Protein 3N2T (pdb70)

Secondary structure (DSSP, 8-state):
-TTSEEPPTT-SSPEESEEEE-TTSS-SSS-STTHHHHHHHHHHHHHTT--EEE--TTGGGGHHHHHHHHHHHHS----EEEEEE-EEEESSSTTT-EEEE---HHHHHHHHHHHHHHHT-SSEEEEEESS--TTS-HHHHHHHHHHHHHTTSEEEEEEES--HHHHHHHHHHS---EEE-B-BTTB-GGGGTHHHHHHHHTPEEEEB-TTGGGGGGT---TT----TTSGGGG-GGGSTTHHHHHHHHHHHHHHHHHHTT--HHHHHHHHHHTTTTEEEEEE-SSGGGGTTHHHHSS----HHHHHHHHHHHHHHSPPPPPSS---

CATH classification: 3.20.20.100

Structure (mmCIF, N/CA/C/O backbone):
data_3N2T
#
_entry.id   3N2T
#
_cell.length_a   41.250
_cell.length_b   62.390
_cell.length_c   59.820
_cell.angle_alpha   90.00
_cell.angle_beta   90.47
_cell.angle_gamma   90.00
#
_symmetry.space_group_name_H-M   'P 1 21 1'
#
loop_
_entity.id
_entity.type
_entity.pdbx_description
1 polymer 'Putative oxidoreductase'
2 water water
#
loop_
_atom_site.group_PDB
_atom_site.id
_atom_site.type_symbol
_atom_site.label_atom_id
_atom_site.label_alt_id
_atom_site.label_comp_id
_atom_site.label_asym_id
_atom_site.label_entity_id
_atom_site.label_seq_id
_atom_site.pdbx_PDB_ins_code
_atom_site.Cartn_x
_atom_site.Cartn_y
_atom_site.Cartn_z
_atom_site.occupancy
_atom_site.B_iso_or_equiv
_atom_site.auth_seq_id
_atom_site.auth_comp_id
_atom_site.auth_asym_id
_atom_site.auth_atom_id
_atom_site.pdbx_PDB_model_num
ATOM 1 N N . MET A 1 17 ? -12.585 4.402 18.436 1.00 73.07 1 MET A N 1
ATOM 2 C CA . MET A 1 17 ? -12.208 3.174 17.746 1.00 76.98 1 MET A CA 1
ATOM 3 C C . MET A 1 17 ? -10.722 3.164 17.376 1.00 84.43 1 MET A C 1
ATOM 4 O O . MET A 1 17 ? -10.058 2.129 17.471 1.00 83.95 1 MET A O 1
ATOM 9 N N . ALA A 1 18 ? -10.208 4.320 16.956 1.00 87.49 2 ALA A N 1
ATOM 10 C CA . ALA A 1 18 ? -8.820 4.444 16.508 1.00 70.54 2 ALA A CA 1
ATOM 11 C C . ALA A 1 18 ? -7.857 4.660 17.671 1.00 59.41 2 ALA A C 1
ATOM 12 O O . ALA A 1 18 ? -7.305 5.747 17.844 1.00 60.04 2 ALA A O 1
ATOM 14 N N . SER A 1 19 ? -7.661 3.614 18.465 1.00 60.46 3 SER A N 1
ATOM 15 C CA . SER A 1 19 ? -6.745 3.658 19.598 1.00 52.28 3 SER A CA 1
ATOM 16 C C . SER A 1 19 ? -5.757 2.499 19.464 1.00 47.10 3 SER A C 1
ATOM 17 O O . SER A 1 19 ? -4.744 2.418 20.173 1.00 37.35 3 SER A O 1
ATOM 20 N N . ASP A 1 20 ? -6.07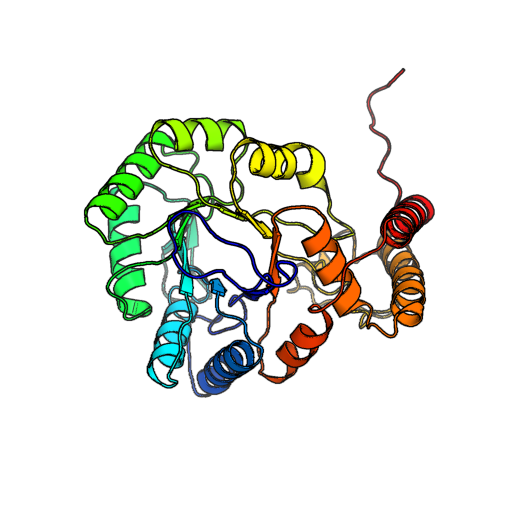4 1.595 18.544 1.00 37.73 4 ASP A N 1
ATOM 21 C CA . ASP A 1 20 ? -5.256 0.420 18.308 1.00 31.30 4 ASP A CA 1
ATOM 22 C C . ASP A 1 20 ? -4.589 0.486 16.934 1.00 24.46 4 ASP A C 1
ATOM 23 O O . ASP A 1 20 ? -3.731 -0.337 16.625 1.00 20.82 4 ASP A O 1
ATOM 28 N N . THR A 1 21 ? -4.995 1.456 16.117 1.00 22.62 5 THR A N 1
ATOM 29 C CA . THR A 1 21 ? -4.424 1.643 14.787 1.00 20.82 5 THR A CA 1
ATOM 30 C C . THR A 1 21 ? -4.100 3.106 14.508 1.00 25.65 5 THR A C 1
ATOM 31 O O . THR A 1 21 ? -4.582 4.010 15.194 1.00 26.61 5 THR A O 1
ATOM 35 N N . ILE A 1 22 ? -3.276 3.330 13.492 1.00 19.99 6 ILE A N 1
ATOM 36 C CA . ILE A 1 22 ? -2.890 4.670 13.100 1.00 19.16 6 ILE A CA 1
ATOM 37 C C . ILE A 1 22 ? -2.491 4.602 11.638 1.00 20.04 6 ILE A C 1
ATOM 38 O O . ILE A 1 22 ? -1.951 3.595 11.187 1.00 20.93 6 ILE A O 1
ATOM 43 N N . ARG A 1 23 ? -2.765 5.660 10.890 1.00 23.09 7 ARG A N 1
ATOM 44 C CA . ARG A 1 23 ? -2.369 5.699 9.484 1.00 21.13 7 ARG A CA 1
ATOM 45 C C . ARG A 1 23 ? -0.967 6.274 9.295 1.00 20.13 7 ARG A C 1
ATOM 46 O O . ARG A 1 23 ? -0.579 7.236 9.959 1.00 19.54 7 ARG A O 1
ATOM 54 N N . ILE A 1 24 ? -0.210 5.660 8.394 1.00 19.45 8 ILE A N 1
ATOM 55 C CA . ILE A 1 24 ? 1.090 6.179 7.983 1.00 22.42 8 ILE A CA 1
ATOM 56 C C . ILE A 1 24 ? 0.909 6.816 6.607 1.00 20.38 8 ILE A C 1
ATOM 57 O O . ILE A 1 24 ? 0.482 6.152 5.657 1.00 18.36 8 ILE A O 1
ATOM 62 N N . PRO A 1 25 ? 1.195 8.122 6.500 1.00 21.48 9 PRO A N 1
ATOM 63 C CA . PRO A 1 25 ? 1.047 8.775 5.198 1.00 22.86 9 PRO A CA 1
ATOM 64 C C . PRO A 1 25 ? 1.715 7.961 4.095 1.00 22.57 9 PRO A C 1
ATOM 65 O O . PRO A 1 25 ? 2.888 7.603 4.232 1.00 25.08 9 PRO A O 1
ATOM 69 N N . GLY A 1 26 ? 0.979 7.666 3.028 1.00 22.41 10 GLY A N 1
ATOM 70 C CA . GLY A 1 26 ? 1.555 7.007 1.866 1.00 23.19 10 GLY A CA 1
ATOM 71 C C . GLY A 1 26 ? 1.269 5.520 1.818 1.00 28.22 10 GLY A C 1
ATOM 72 O O . GLY A 1 26 ? 1.588 4.848 0.834 1.00 29.12 10 GLY A O 1
ATOM 73 N N . ILE A 1 27 ? 0.686 5.012 2.903 1.00 26.17 11 ILE A N 1
ATOM 74 C CA . ILE A 1 27 ? 0.243 3.623 3.006 1.00 19.65 11 ILE A CA 1
ATOM 75 C C . ILE A 1 27 ? -1.265 3.609 3.263 1.00 23.10 11 ILE A C 1
ATOM 76 O O . ILE A 1 27 ? -1.753 4.271 4.179 1.00 23.63 11 ILE A O 1
ATOM 81 N N . ASP A 1 28 ? -2.001 2.868 2.441 1.00 25.88 12 ASP A N 1
ATOM 82 C CA . ASP A 1 28 ? -3.463 2.886 2.471 1.00 25.69 12 ASP A CA 1
ATOM 83 C C . ASP A 1 28 ? -4.092 2.375 3.775 1.00 30.66 12 ASP A C 1
ATOM 84 O O . ASP A 1 28 ? -4.893 3.072 4.402 1.00 30.97 12 ASP A O 1
ATOM 89 N N . THR A 1 29 ? -3.736 1.161 4.177 1.00 17.41 13 THR A N 1
ATOM 90 C CA . THR A 1 29 ? -4.359 0.535 5.332 1.00 17.34 13 THR A CA 1
ATOM 91 C C . THR A 1 29 ? -3.763 1.046 6.625 1.00 21.05 13 THR A C 1
ATOM 92 O O . THR A 1 29 ? -2.557 1.264 6.705 1.00 23.07 13 THR A O 1
ATOM 96 N N . PRO A 1 30 ? -4.605 1.237 7.650 1.00 21.37 14 PRO A N 1
ATOM 97 C CA . PRO A 1 30 ? -4.090 1.603 8.972 1.00 20.73 14 PRO A CA 1
ATOM 98 C C . PRO A 1 30 ? -3.181 0.506 9.519 1.00 19.21 14 PRO A C 1
ATOM 99 O O . PRO A 1 30 ? -3.411 -0.672 9.261 1.00 18.03 14 PRO A O 1
ATOM 103 N N . LEU A 1 31 ? -2.160 0.903 10.268 1.00 18.13 15 LEU A N 1
ATOM 104 C CA . LEU A 1 31 ? -1.232 -0.034 10.883 1.00 18.05 15 LEU A CA 1
ATOM 105 C C . LEU A 1 31 ? -1.568 -0.228 12.358 1.00 16.53 15 LEU A C 1
ATOM 106 O O . LEU A 1 31 ? -1.983 0.708 13.022 1.00 17.10 15 LEU A O 1
ATOM 111 N N . SER A 1 32 ? -1.382 -1.442 12.867 1.00 17.17 16 SER A N 1
ATOM 112 C CA . SER A 1 32 ? -1.501 -1.704 14.302 1.00 18.21 16 SER A CA 1
ATOM 113 C C . SER A 1 32 ? -0.491 -0.843 15.039 1.00 19.90 16 SER A C 1
ATOM 114 O O . SER A 1 32 ? 0.604 -0.608 14.529 1.00 15.30 16 SER A O 1
ATOM 117 N N . ARG A 1 33 ? -0.852 -0.369 16.230 1.00 18.91 17 ARG A N 1
ATOM 118 C CA . ARG A 1 33 ? 0.042 0.510 16.984 1.00 22.30 17 ARG A CA 1
ATOM 119 C C . ARG A 1 33 ? 1.093 -0.250 17.797 1.00 15.76 17 ARG A C 1
ATOM 120 O O . ARG A 1 33 ? 1.868 0.343 18.550 1.00 16.32 17 ARG A O 1
ATOM 128 N N . VAL A 1 34 ? 1.120 -1.566 17.634 1.00 15.21 18 VAL A N 1
ATOM 129 C CA . VAL A 1 34 ? 2.295 -2.342 18.005 1.00 13.96 18 VAL A CA 1
ATOM 130 C C . VAL A 1 34 ? 2.827 -2.928 16.701 1.00 17.88 18 VAL A C 1
ATOM 131 O O . VAL A 1 34 ? 2.056 -3.426 15.870 1.00 16.37 18 VAL A O 1
ATOM 135 N N . ALA A 1 35 ? 4.136 -2.823 16.497 1.00 13.75 19 ALA A N 1
ATOM 136 C CA . ALA A 1 35 ? 4.779 -3.420 15.332 1.00 14.43 19 ALA A CA 1
ATOM 137 C C . ALA A 1 35 ? 5.791 -4.476 15.780 1.00 12.44 19 ALA A C 1
ATOM 138 O O . ALA A 1 35 ? 6.382 -4.353 16.851 1.00 13.44 19 ALA A O 1
ATOM 140 N N . LEU A 1 36 ? 5.997 -5.513 14.973 1.00 11.89 20 LEU A N 1
ATOM 141 C CA . LEU A 1 36 ? 6.982 -6.520 15.335 1.00 11.58 20 LEU A CA 1
ATOM 142 C C . LEU A 1 36 ? 8.370 -5.999 15.009 1.00 11.83 20 LEU A C 1
ATOM 143 O O . LEU A 1 36 ? 8.645 -5.621 13.875 1.00 11.87 20 LEU A O 1
ATOM 148 N N . GLY A 1 37 ? 9.245 -5.964 16.006 1.00 14.08 21 GLY A N 1
ATOM 149 C CA . GLY A 1 37 ? 10.644 -5.648 15.758 1.00 13.63 21 GLY A CA 1
ATOM 150 C C . GLY A 1 37 ? 11.349 -6.964 15.490 1.00 14.26 21 GLY A C 1
ATOM 151 O O . GLY A 1 37 ? 10.987 -7.963 16.093 1.00 13.99 21 GLY A O 1
ATOM 152 N N . THR A 1 38 ? 12.346 -6.980 14.602 1.00 13.41 22 THR A N 1
ATOM 153 C CA . THR A 1 38 ? 12.954 -8.241 14.183 1.00 14.34 22 THR A CA 1
ATOM 154 C C . THR A 1 38 ? 14.455 -8.388 14.451 1.00 14.79 22 THR A C 1
ATOM 155 O O . THR A 1 38 ? 15.110 -9.214 13.823 1.00 15.50 22 THR A O 1
ATOM 159 N N . TRP A 1 39 ? 14.995 -7.612 15.385 1.00 17.58 23 TRP A N 1
ATOM 160 C CA . TRP A 1 39 ? 16.416 -7.729 15.736 1.00 17.93 23 TRP A CA 1
ATOM 161 C C . TRP A 1 39 ? 16.792 -9.079 16.353 1.00 18.27 23 TRP A C 1
ATOM 162 O O . TRP A 1 39 ? 17.958 -9.449 16.361 1.00 21.21 23 TRP A O 1
ATOM 173 N N . ALA A 1 40 ? 15.812 -9.808 16.877 1.00 18.81 24 ALA A N 1
ATOM 174 C CA . ALA A 1 40 ? 16.074 -11.140 17.427 1.00 22.21 24 ALA A CA 1
ATOM 175 C C . ALA A 1 40 ? 15.582 -12.217 16.469 1.00 23.62 24 ALA A C 1
ATOM 176 O O . ALA A 1 40 ? 15.513 -13.392 16.819 1.00 20.32 24 ALA A O 1
ATOM 178 N N . ILE A 1 41 ? 15.229 -11.811 15.255 1.00 19.20 25 ILE A N 1
ATOM 179 C CA . ILE A 1 41 ? 14.799 -12.765 14.243 1.00 18.43 25 ILE A CA 1
ATOM 180 C C . ILE A 1 41 ? 15.812 -12.779 13.102 1.00 20.29 25 ILE A C 1
ATOM 181 O O . ILE A 1 41 ? 15.933 -11.806 12.352 1.00 20.89 25 ILE A O 1
ATOM 186 N N . GLY A 1 42 ? 16.551 -13.877 12.978 1.00 18.47 26 GLY A N 1
ATOM 187 C CA . GLY A 1 42 ? 17.666 -13.907 12.050 1.00 20.80 26 GLY A CA 1
ATOM 188 C C . GLY A 1 42 ? 18.690 -12.840 12.390 1.00 24.80 26 GLY A C 1
ATOM 189 O O . GLY A 1 42 ? 19.346 -12.283 11.503 1.00 23.98 26 GLY A O 1
ATOM 190 N N . GLY A 1 43 ? 18.822 -12.545 13.680 1.00 29.59 27 GLY A N 1
ATOM 191 C CA . GLY A 1 43 ? 19.767 -11.547 14.147 1.00 23.87 27 GLY A CA 1
ATOM 192 C C . GLY A 1 43 ? 21.206 -12.025 14.046 1.00 30.56 27 GLY A C 1
ATOM 193 O O . GLY A 1 43 ? 22.144 -11.221 14.094 1.00 25.57 27 GLY A O 1
ATOM 194 N N . TRP A 1 44 ? 21.382 -13.338 13.935 1.00 27.76 28 TRP A N 1
ATOM 195 C CA . TRP A 1 44 ? 22.696 -13.914 13.645 1.00 34.72 28 TRP A CA 1
ATOM 196 C C . TRP A 1 44 ? 22.797 -14.101 12.142 1.00 30.06 28 TRP A C 1
ATOM 197 O O . TRP A 1 44 ? 21.800 -14.413 11.486 1.00 34.43 28 TRP A O 1
ATOM 208 N N . MET A 1 45 ? 23.988 -13.928 11.589 1.00 23.52 29 MET A N 1
ATOM 209 C CA . MET A 1 45 ? 24.113 -13.903 10.139 1.00 27.99 29 MET A CA 1
ATOM 210 C C . MET A 1 45 ? 24.104 -15.292 9.509 1.00 26.01 29 MET A C 1
ATOM 211 O O . MET A 1 45 ? 23.879 -15.432 8.307 1.00 25.80 29 MET A O 1
ATOM 216 N N . TRP A 1 46 ? 24.364 -16.311 10.318 1.00 23.37 30 TRP A N 1
ATOM 217 C CA . TRP A 1 46 ? 24.292 -17.682 9.837 1.00 32.81 30 TRP A CA 1
ATOM 218 C C . TRP A 1 46 ? 22.989 -18.289 10.318 1.00 29.92 30 TRP A C 1
ATOM 219 O O . TRP A 1 46 ? 22.604 -18.133 11.484 1.00 28.23 30 TRP A O 1
ATOM 230 N N . GLY A 1 47 ? 22.302 -18.964 9.408 1.00 27.16 31 GLY A N 1
ATOM 231 C CA . GLY A 1 47 ? 20.987 -19.500 9.701 1.00 28.07 31 GLY A CA 1
ATOM 232 C C . GLY A 1 47 ? 21.073 -20.924 10.195 1.00 33.75 31 GLY A C 1
ATOM 233 O O . GLY A 1 47 ? 22.059 -21.324 10.818 1.00 36.75 31 GLY A O 1
ATOM 234 N N . GLY A 1 48 ? 20.038 -21.698 9.898 1.00 34.28 32 GLY A N 1
ATOM 235 C CA . GLY A 1 48 ? 19.932 -23.050 10.402 1.00 31.12 32 GLY A CA 1
ATOM 236 C C . GLY A 1 48 ? 18.505 -23.331 10.826 1.00 32.15 32 GLY A C 1
ATOM 237 O O . GLY A 1 48 ? 17.600 -22.522 10.567 1.00 30.09 32 GLY A O 1
ATOM 238 N N . PRO A 1 49 ? 18.290 -24.483 11.475 1.00 33.50 33 PRO A N 1
ATOM 239 C CA . PRO A 1 49 ? 16.957 -24.881 11.940 1.00 32.57 33 PRO A CA 1
ATOM 240 C C . PRO A 1 49 ? 16.317 -23.805 12.822 1.00 28.90 33 PRO A C 1
ATOM 241 O O . PRO A 1 49 ? 15.096 -23.660 12.813 1.00 31.51 33 PRO A O 1
ATOM 245 N N . ASP A 1 50 ? 17.138 -23.054 13.555 1.00 30.93 34 ASP A N 1
ATOM 246 C CA . ASP A 1 50 ? 16.645 -22.004 14.447 1.00 32.24 34 ASP A CA 1
ATOM 247 C C . ASP A 1 50 ? 15.863 -20.918 13.705 1.00 31.37 34 ASP A C 1
ATOM 248 O O . ASP A 1 50 ? 15.141 -20.131 14.324 1.00 30.82 34 ASP A O 1
ATOM 253 N N . ASP A 1 51 ? 16.018 -20.863 12.385 1.00 27.25 35 ASP A N 1
ATOM 254 C CA . ASP A 1 51 ? 15.247 -19.924 11.574 1.00 26.99 35 ASP A CA 1
ATOM 255 C C . ASP A 1 51 ? 13.753 -20.219 11.658 1.00 26.57 35 ASP A C 1
ATOM 256 O O . ASP A 1 51 ? 12.922 -19.319 11.518 1.00 18.84 35 ASP A O 1
ATOM 261 N N . ASP A 1 52 ? 13.421 -21.484 11.903 1.00 27.57 36 ASP A N 1
ATOM 262 C CA . ASP A 1 52 ? 12.033 -21.911 12.004 1.00 23.96 36 ASP A CA 1
ATOM 263 C C . ASP A 1 52 ? 11.282 -21.175 13.113 1.00 20.00 36 ASP A C 1
ATOM 264 O O . ASP A 1 52 ? 10.117 -20.832 12.939 1.00 21.50 36 ASP A O 1
ATOM 269 N N . ASN A 1 53 ? 11.935 -20.957 14.252 1.00 21.60 37 ASN A N 1
ATOM 270 C CA . ASN A 1 53 ? 11.325 -20.204 15.353 1.00 28.09 37 ASN A CA 1
ATOM 271 C C . ASN A 1 53 ? 11.034 -18.762 14.945 1.00 23.42 37 ASN A C 1
ATOM 272 O O . ASN A 1 53 ? 10.026 -18.183 15.346 1.00 19.33 37 ASN A O 1
ATOM 277 N N . GLY A 1 54 ? 11.945 -18.173 14.177 1.00 22.21 38 GLY A N 1
ATOM 278 C CA . GLY A 1 54 ? 11.761 -16.807 13.722 1.00 19.52 38 GLY A CA 1
ATOM 279 C C . GLY A 1 54 ? 10.523 -16.702 12.850 1.00 16.90 38 GLY A C 1
ATOM 280 O O . GLY A 1 54 ? 9.682 -15.832 13.045 1.00 15.98 38 GLY A O 1
ATOM 281 N N . VAL A 1 55 ? 10.416 -17.599 11.877 1.00 12.38 39 VAL A N 1
ATOM 282 C CA . VAL A 1 55 ? 9.223 -17.685 11.050 1.00 14.74 39 VAL A CA 1
ATOM 283 C C . VAL A 1 55 ? 7.963 -17.844 11.896 1.00 16.12 39 VAL A C 1
ATOM 284 O O . VAL A 1 55 ? 6.988 -17.122 11.694 1.00 14.76 39 VAL A O 1
ATOM 288 N N . ARG A 1 56 ? 7.979 -18.793 12.837 1.00 17.57 40 ARG A N 1
ATOM 289 C CA . ARG A 1 56 ? 6.817 -19.027 13.688 1.00 19.68 40 ARG A CA 1
ATOM 290 C C . ARG A 1 56 ? 6.495 -17.810 14.548 1.00 16.86 40 ARG A C 1
ATOM 291 O O . ARG A 1 56 ? 5.338 -17.555 14.871 1.00 17.30 40 ARG A O 1
ATOM 299 N N . THR A 1 57 ? 7.520 -17.049 14.902 1.00 14.25 41 THR A N 1
ATOM 300 C CA . THR A 1 57 ? 7.308 -15.817 15.653 1.00 15.85 41 THR A CA 1
ATOM 301 C C . THR A 1 57 ? 6.598 -14.745 14.831 1.00 15.32 41 THR A C 1
ATOM 302 O O . THR A 1 57 ? 5.684 -14.090 15.322 1.00 14.12 41 THR A O 1
ATOM 306 N N . ILE A 1 58 ? 7.023 -14.564 13.582 1.00 13.50 42 ILE A N 1
ATOM 307 C CA . ILE A 1 58 ? 6.353 -13.624 12.692 1.00 11.02 42 ILE A CA 1
ATOM 308 C C . ILE A 1 58 ? 4.890 -14.044 12.502 1.00 10.57 42 ILE A C 1
ATOM 309 O O . ILE A 1 58 ? 3.985 -13.209 12.538 1.00 14.02 42 ILE A O 1
ATOM 314 N N . HIS A 1 59 ? 4.663 -15.341 12.322 1.00 13.95 43 HIS A N 1
ATOM 315 C CA . HIS A 1 59 ? 3.318 -15.854 12.093 1.00 16.06 43 HIS A CA 1
ATOM 316 C C . HIS A 1 59 ? 2.424 -15.582 13.300 1.00 16.41 43 HIS A C 1
ATOM 317 O O . HIS A 1 59 ? 1.275 -15.177 13.144 1.00 18.99 43 HIS A O 1
ATOM 324 N N . ALA A 1 60 ? 2.972 -15.782 14.496 1.00 12.50 44 ALA A N 1
ATOM 325 C CA . ALA A 1 60 ? 2.263 -15.488 15.738 1.00 17.33 44 ALA A CA 1
ATOM 326 C C . ALA A 1 60 ? 1.945 -13.996 15.840 1.00 19.76 44 ALA A C 1
ATOM 327 O O . ALA A 1 60 ? 0.832 -13.618 16.194 1.00 18.12 44 ALA A O 1
ATOM 329 N N . ALA A 1 61 ? 2.921 -13.147 15.528 1.00 14.02 45 ALA A N 1
ATOM 330 C CA . ALA A 1 61 ? 2.657 -11.706 15.483 1.00 15.92 45 ALA A CA 1
ATOM 331 C C . ALA A 1 61 ? 1.461 -11.404 14.579 1.00 16.31 45 ALA A C 1
ATOM 332 O O . ALA A 1 61 ? 0.529 -10.730 14.991 1.00 17.49 45 ALA A O 1
ATOM 334 N N . LEU A 1 62 ? 1.493 -11.904 13.348 1.00 10.77 46 LEU A N 1
ATOM 335 C CA . LEU A 1 62 ? 0.420 -11.647 12.393 1.00 13.11 46 LEU A CA 1
ATOM 336 C C . LEU A 1 62 ? -0.952 -12.037 12.966 1.00 19.47 46 LEU A C 1
ATOM 337 O O . LEU A 1 62 ? -1.948 -11.367 12.705 1.00 18.41 46 LEU A O 1
ATOM 342 N N . ASP A 1 63 ? -0.998 -13.113 13.750 1.00 23.82 47 ASP A N 1
ATOM 343 C CA . ASP A 1 63 ? -2.265 -13.600 14.291 1.00 20.17 47 ASP A CA 1
ATOM 344 C C . ASP A 1 63 ? -2.755 -12.729 15.459 1.00 24.91 47 ASP A C 1
ATOM 345 O O . ASP A 1 63 ? -3.924 -12.806 15.839 1.00 25.37 47 ASP A O 1
ATOM 350 N N . GLU A 1 64 ? -1.863 -11.918 16.033 1.00 19.45 48 GLU A N 1
ATOM 351 C CA . GLU A 1 64 ? -2.249 -10.969 17.078 1.00 19.86 48 GLU A CA 1
ATOM 352 C C . GLU A 1 64 ? -2.728 -9.655 16.469 1.00 20.47 48 GLU A C 1
ATOM 353 O O . GLU A 1 64 ? -2.958 -8.680 17.181 1.00 22.22 48 GLU A O 1
ATOM 359 N N . GLY A 1 65 ? -2.860 -9.617 15.148 1.00 20.38 49 GLY A N 1
ATOM 360 C CA . GLY A 1 65 ? -3.291 -8.398 14.488 1.00 16.94 49 GLY A CA 1
ATOM 361 C C . GLY A 1 65 ? -2.202 -7.364 14.257 1.00 18.90 49 GLY A C 1
ATOM 362 O O . GLY A 1 65 ? -2.505 -6.207 13.969 1.00 20.11 49 GLY A O 1
ATOM 363 N N . ILE A 1 66 ? -0.936 -7.753 14.394 1.00 15.46 50 ILE A N 1
ATOM 364 C CA . ILE A 1 66 ? 0.152 -6.868 13.981 1.00 12.41 50 ILE A CA 1
ATOM 365 C C . ILE A 1 66 ? 0.292 -6.937 12.460 1.00 11.85 50 ILE A C 1
ATOM 366 O O . ILE A 1 66 ? 0.407 -8.027 11.895 1.00 14.11 50 ILE A O 1
ATOM 371 N N . ASN A 1 67 ? 0.251 -5.789 11.790 1.00 15.48 51 ASN A N 1
ATOM 372 C CA . ASN A 1 67 ? 0.431 -5.759 10.332 1.00 15.82 51 ASN A CA 1
ATOM 373 C C . ASN A 1 67 ? 1.588 -4.858 9.920 1.00 13.03 51 ASN A C 1
ATOM 374 O O . ASN A 1 67 ? 1.703 -4.474 8.764 1.00 15.22 51 ASN A O 1
ATOM 379 N N . LEU A 1 68 ? 2.441 -4.511 10.870 1.00 11.64 52 LEU A N 1
ATOM 380 C CA . LEU A 1 68 ? 3.668 -3.798 10.531 1.00 13.86 52 LEU A CA 1
ATOM 381 C C . LEU A 1 68 ? 4.828 -4.574 11.105 1.00 15.27 52 LEU A C 1
ATOM 382 O O . LEU A 1 68 ? 4.867 -4.861 12.297 1.00 11.48 52 LEU A O 1
ATOM 387 N N . ILE A 1 69 ? 5.758 -4.940 10.235 1.00 12.21 53 ILE A N 1
ATOM 388 C CA . ILE A 1 69 ? 6.965 -5.610 10.656 1.00 11.56 53 ILE A CA 1
ATOM 389 C C . ILE A 1 69 ? 8.130 -4.666 10.384 1.00 14.62 53 ILE A C 1
ATOM 390 O O . ILE A 1 69 ? 8.298 -4.188 9.266 1.00 16.11 53 ILE A O 1
ATOM 395 N N . ASP A 1 70 ? 8.907 -4.359 11.414 1.00 11.48 54 ASP A N 1
ATOM 396 C CA . ASP A 1 70 ? 10.064 -3.490 11.229 1.00 13.13 54 ASP A CA 1
ATOM 397 C C . ASP A 1 70 ? 11.315 -4.354 11.199 1.00 10.01 54 ASP A C 1
ATOM 398 O O . ASP A 1 70 ? 11.503 -5.193 12.065 1.00 16.28 54 ASP A O 1
ATOM 403 N N . THR A 1 71 ? 12.152 -4.176 10.186 1.00 15.86 55 THR A N 1
ATOM 404 C CA . THR A 1 71 ? 13.375 -4.967 10.071 1.00 11.39 55 THR A CA 1
ATOM 405 C C . THR A 1 71 ? 14.507 -4.074 9.556 1.00 14.04 55 THR A C 1
ATOM 406 O O . THR A 1 71 ? 14.337 -2.855 9.439 1.00 12.12 55 THR A O 1
ATOM 410 N N . ALA A 1 72 ? 15.654 -4.672 9.254 1.00 11.13 56 ALA A N 1
ATOM 411 C CA . ALA A 1 72 ? 16.807 -3.916 8.747 1.00 12.49 56 ALA A CA 1
ATOM 412 C C . ALA A 1 72 ? 17.847 -4.838 8.111 1.00 11.99 56 ALA A C 1
ATOM 413 O O . ALA A 1 72 ? 18.103 -5.938 8.614 1.00 10.99 56 ALA A O 1
ATOM 415 N N . PRO A 1 73 ? 18.445 -4.397 6.998 1.00 9.19 57 PRO A N 1
ATOM 416 C CA . PRO A 1 73 ? 19.557 -5.131 6.389 1.00 11.06 57 PRO A CA 1
ATOM 417 C C . PRO A 1 73 ? 20.625 -5.487 7.413 1.00 13.68 57 PRO A C 1
ATOM 418 O O . PRO A 1 73 ? 21.138 -6.611 7.405 1.00 15.80 57 PRO A O 1
ATOM 422 N N . VAL A 1 74 ? 20.947 -4.570 8.312 1.00 11.40 58 VAL A N 1
ATOM 423 C CA . VAL A 1 74 ? 22.047 -4.857 9.231 1.00 14.26 58 VAL A CA 1
ATOM 424 C C . VAL A 1 74 ? 21.785 -6.031 10.180 1.00 15.45 58 VAL A C 1
ATOM 425 O O . VAL A 1 74 ? 22.733 -6.660 10.629 1.00 14.59 58 VAL A O 1
ATOM 429 N N . TYR A 1 75 ? 20.521 -6.334 10.483 1.00 12.16 59 TYR A N 1
ATOM 430 C CA . TYR A 1 75 ? 20.213 -7.476 11.354 1.00 12.71 59 TYR A CA 1
ATOM 431 C C . TYR A 1 75 ? 20.614 -8.794 10.697 1.00 13.97 59 TYR A C 1
ATOM 432 O O . TYR A 1 75 ? 19.948 -9.250 9.774 1.00 14.06 59 TYR A O 1
ATOM 441 N N . GLY A 1 76 ? 21.692 -9.406 11.172 1.00 13.86 60 GLY A N 1
ATOM 442 C CA . GLY A 1 76 ? 22.186 -10.633 10.569 1.00 16.53 60 GLY A CA 1
ATOM 443 C C . GLY A 1 76 ? 22.679 -10.384 9.157 1.00 17.34 60 GLY A C 1
ATOM 444 O O . GLY A 1 76 ? 22.842 -11.308 8.366 1.00 17.96 60 GLY A O 1
ATOM 445 N N . PHE A 1 77 ? 22.913 -9.119 8.838 1.00 12.95 61 PHE A N 1
ATOM 446 C CA . PHE A 1 77 ? 23.515 -8.748 7.564 1.00 16.89 61 PHE A CA 1
ATOM 447 C C . PHE A 1 77 ? 22.743 -9.354 6.397 1.00 16.65 61 PHE A C 1
ATOM 448 O O . PHE A 1 77 ? 23.301 -10.052 5.548 1.00 13.82 61 PHE A O 1
ATOM 456 N N . GLY A 1 78 ? 21.439 -9.076 6.384 1.00 14.21 62 GLY A N 1
ATOM 457 C CA . GLY A 1 78 ? 20.537 -9.586 5.370 1.00 15.93 62 GLY A CA 1
ATOM 458 C C . GLY A 1 78 ? 19.639 -10.696 5.890 1.00 13.10 62 GLY A C 1
ATOM 459 O O . GLY A 1 78 ? 18.566 -10.965 5.341 1.00 11.61 62 GLY A O 1
ATOM 460 N N . HIS A 1 79 ? 20.068 -11.342 6.964 1.00 11.68 63 HIS A N 1
ATOM 461 C CA . HIS A 1 79 ? 19.416 -12.571 7.378 1.00 14.57 63 HIS A CA 1
ATOM 462 C C . HIS A 1 79 ? 18.006 -12.321 7.900 1.00 12.30 63 HIS A C 1
ATOM 463 O O . HIS A 1 79 ? 17.081 -13.017 7.511 1.00 12.57 63 HIS A O 1
ATOM 470 N N . SER A 1 80 ? 17.847 -11.328 8.771 1.00 11.84 64 SER A N 1
ATOM 471 C CA . SER A 1 80 ? 16.521 -10.966 9.283 1.00 11.83 64 SER A CA 1
ATOM 472 C C . SER A 1 80 ? 15.541 -10.685 8.141 1.00 12.60 64 SER A C 1
ATOM 473 O O . SER A 1 80 ? 14.457 -11.261 8.099 1.00 11.68 64 SER A O 1
ATOM 476 N N . GLU A 1 81 ? 15.927 -9.832 7.191 1.00 10.92 65 GLU A N 1
ATOM 477 C CA . GLU A 1 81 ? 15.069 -9.578 6.030 1.00 11.91 65 GLU A CA 1
ATOM 478 C C . GLU A 1 81 ? 14.695 -10.862 5.281 1.00 14.04 65 GLU A C 1
ATOM 479 O O . GLU A 1 81 ? 13.537 -11.037 4.875 1.00 13.30 65 GLU A O 1
ATOM 485 N N . GLU A 1 82 ? 15.668 -11.755 5.097 1.00 11.77 66 GLU A N 1
ATOM 486 C CA . GLU A 1 82 ? 15.410 -13.042 4.436 1.00 14.74 66 GLU A CA 1
ATOM 487 C C . GLU A 1 82 ? 14.350 -13.861 5.165 1.00 13.63 66 GLU A C 1
ATOM 488 O O . GLU A 1 82 ? 13.462 -14.438 4.535 1.00 13.86 66 GLU A O 1
ATOM 494 N N . ILE A 1 83 ? 14.434 -13.900 6.492 1.00 12.81 67 ILE A N 1
ATOM 495 C CA . ILE A 1 83 ? 13.443 -14.616 7.289 1.00 11.88 67 ILE A CA 1
ATOM 496 C C . ILE A 1 83 ? 12.052 -13.983 7.181 1.00 15.09 67 ILE A C 1
ATOM 497 O O . ILE A 1 83 ? 11.056 -14.694 7.042 1.00 15.77 67 ILE A O 1
ATOM 502 N N . VAL A 1 84 ? 11.980 -12.655 7.253 1.00 12.48 68 VAL A N 1
ATOM 503 C CA . VAL A 1 84 ? 10.710 -11.952 7.046 1.00 14.08 68 VAL A CA 1
ATOM 504 C C . VAL A 1 84 ? 10.128 -12.268 5.663 1.00 14.79 68 VAL A C 1
ATOM 505 O O . VAL A 1 84 ? 8.951 -12.593 5.536 1.00 13.20 68 VAL A O 1
ATOM 509 N N . GLY A 1 85 ? 10.949 -12.145 4.625 1.00 10.48 69 GLY A N 1
ATOM 510 C CA . GLY A 1 85 ? 10.513 -12.506 3.290 1.00 13.83 69 GLY A CA 1
ATOM 511 C C . GLY A 1 85 ? 10.005 -13.939 3.228 1.00 16.57 69 GLY A C 1
ATOM 512 O O . GLY A 1 85 ? 8.983 -14.213 2.595 1.00 17.78 69 GLY A O 1
ATOM 513 N N . ARG A 1 86 ? 10.712 -14.850 3.893 1.00 14.50 70 ARG A N 1
ATOM 514 C CA . ARG A 1 86 ? 10.326 -16.261 3.916 1.00 15.80 70 ARG A CA 1
ATOM 515 C C . ARG A 1 86 ? 8.972 -16.431 4.630 1.00 17.37 70 ARG A C 1
ATOM 516 O O . ARG A 1 86 ? 8.028 -16.998 4.080 1.00 13.07 70 ARG A O 1
ATOM 524 N N . ALA A 1 87 ? 8.880 -15.908 5.848 1.00 15.84 71 ALA A N 1
ATOM 525 C CA . ALA A 1 87 ? 7.677 -16.034 6.652 1.00 14.44 71 ALA A CA 1
ATOM 526 C C . ALA A 1 87 ? 6.436 -15.485 5.936 1.00 17.73 71 ALA A C 1
ATOM 527 O O . ALA A 1 87 ? 5.357 -16.085 5.983 1.00 14.46 71 ALA A O 1
ATOM 529 N N . LEU A 1 88 ? 6.589 -14.338 5.284 1.00 19.40 72 LEU A N 1
ATOM 530 C CA . LEU A 1 88 ? 5.460 -13.693 4.617 1.00 17.92 72 LEU A CA 1
ATOM 531 C C . LEU A 1 88 ? 5.021 -14.435 3.362 1.00 18.36 72 LEU A C 1
ATOM 532 O O . LEU A 1 88 ? 3.888 -14.262 2.902 1.00 21.86 72 LEU A O 1
ATOM 537 N N . ALA A 1 89 ? 5.906 -15.270 2.819 1.00 15.55 73 ALA A N 1
ATOM 538 C CA . ALA A 1 89 ? 5.586 -16.030 1.612 1.00 18.01 73 ALA A CA 1
ATOM 539 C C . ALA A 1 89 ? 4.841 -17.323 1.962 1.00 19.69 73 ALA A C 1
ATOM 540 O O . ALA A 1 89 ? 4.117 -17.878 1.134 1.00 21.36 73 ALA A O 1
ATOM 542 N N . GLU A 1 90 ? 5.023 -17.787 3.198 1.00 16.78 74 GLU A N 1
ATOM 543 C CA . GLU A 1 90 ? 4.444 -19.044 3.666 1.00 23.89 74 GLU A CA 1
ATOM 544 C C . GLU A 1 90 ? 3.023 -18.921 4.216 1.00 29.00 74 GLU A C 1
ATOM 545 O O . GLU A 1 90 ? 2.291 -19.902 4.258 1.00 29.92 74 GLU A O 1
ATOM 551 N N . LYS A 1 91 ? 2.647 -17.729 4.663 1.00 22.35 75 LYS A N 1
ATOM 552 C CA . LYS A 1 91 ? 1.361 -17.528 5.329 1.00 27.16 75 LYS A CA 1
ATOM 553 C C . LYS A 1 91 ? 0.586 -16.388 4.664 1.00 25.98 75 LYS A C 1
ATOM 554 O O . LYS A 1 91 ? 1.094 -15.274 4.550 1.00 22.28 75 LYS A O 1
ATOM 560 N N . PRO A 1 92 ? -0.649 -16.656 4.214 1.00 29.51 76 PRO A N 1
ATOM 561 C CA . PRO A 1 92 ? -1.428 -15.556 3.632 1.00 24.82 76 PRO A CA 1
ATOM 562 C C . PRO A 1 92 ? -1.505 -14.398 4.623 1.00 23.24 76 PRO A C 1
ATOM 563 O O . PRO A 1 92 ? -1.717 -14.628 5.819 1.00 19.64 76 PRO A O 1
ATOM 567 N N . ASN A 1 93 ? -1.319 -13.170 4.144 1.00 25.60 77 ASN A N 1
ATOM 568 C CA . ASN A 1 93 ? -1.228 -12.035 5.054 1.00 22.29 77 ASN A CA 1
ATOM 569 C C . ASN A 1 93 ? -1.472 -10.694 4.373 1.00 21.30 77 ASN A C 1
ATOM 570 O O . ASN A 1 93 ? -1.449 -10.595 3.146 1.00 21.28 77 ASN A O 1
ATOM 575 N N . LYS A 1 94 ? -1.678 -9.659 5.183 1.00 16.65 78 LYS A N 1
ATOM 576 C CA . LYS A 1 94 ? -1.757 -8.289 4.690 1.00 22.80 78 LYS A CA 1
ATOM 577 C C . LYS A 1 94 ? -0.774 -7.419 5.457 1.00 21.80 78 LYS A C 1
ATOM 578 O O . LYS A 1 94 ? -1.070 -6.268 5.797 1.00 17.35 78 LYS A O 1
ATOM 584 N N . ALA A 1 95 ? 0.397 -7.983 5.730 1.00 18.60 79 ALA A N 1
ATOM 585 C CA . ALA A 1 95 ? 1.435 -7.272 6.456 1.00 16.79 79 ALA A CA 1
ATOM 586 C C . ALA A 1 95 ? 2.117 -6.240 5.583 1.00 15.73 79 ALA A C 1
ATOM 587 O O . ALA A 1 95 ? 2.157 -6.360 4.347 1.00 12.57 79 ALA A O 1
ATOM 589 N N . HIS A 1 96 ? 2.656 -5.232 6.258 1.00 11.93 80 HIS A N 1
ATOM 590 C CA . HIS A 1 96 ? 3.489 -4.207 5.651 1.00 13.39 80 HIS A CA 1
ATOM 591 C C . HIS A 1 96 ? 4.866 -4.336 6.279 1.00 14.17 80 HIS A C 1
ATOM 592 O O . HIS A 1 96 ? 4.982 -4.548 7.495 1.00 14.42 80 HIS A O 1
ATOM 599 N N . VAL A 1 97 ? 5.902 -4.243 5.453 1.00 13.11 81 VAL A N 1
ATOM 600 C CA . VAL A 1 97 ? 7.272 -4.305 5.957 1.00 14.18 81 VAL A CA 1
ATOM 601 C C . VAL A 1 97 ? 7.964 -2.943 5.894 1.00 10.23 81 VAL A C 1
ATOM 602 O O . VAL A 1 97 ? 8.027 -2.294 4.845 1.00 14.57 81 VAL A O 1
ATOM 606 N N . ALA A 1 98 ? 8.447 -2.498 7.040 1.00 9.69 82 ALA A N 1
ATOM 607 C CA . ALA A 1 98 ? 9.291 -1.319 7.102 1.00 13.57 82 ALA A CA 1
ATOM 608 C C . ALA A 1 98 ? 10.709 -1.850 7.206 1.00 13.43 82 ALA A C 1
ATOM 609 O O . ALA A 1 98 ? 10.969 -2.767 7.977 1.00 17.29 82 ALA A O 1
ATOM 611 N N . THR A 1 99 ? 11.620 -1.303 6.415 1.00 11.27 83 THR A N 1
ATOM 612 C CA . THR A 1 99 ? 13.015 -1.681 6.551 1.00 11.79 83 THR A CA 1
ATOM 613 C C . THR A 1 99 ? 13.913 -0.449 6.633 1.00 12.80 83 THR A C 1
ATOM 614 O O . THR A 1 99 ? 13.431 0.685 6.730 1.00 12.08 83 THR A O 1
ATOM 618 N N . LYS A 1 100 ? 15.219 -0.663 6.630 1.00 10.47 84 LYS A N 1
ATOM 619 C CA . LYS A 1 100 ? 16.142 0.447 6.808 1.00 13.26 84 LYS A CA 1
ATOM 620 C C . LYS A 1 100 ? 17.258 0.407 5.769 1.00 14.76 84 LYS A C 1
ATOM 621 O O . LYS A 1 100 ? 17.377 -0.563 5.014 1.00 12.67 84 LYS A O 1
ATOM 627 N N . LEU A 1 101 ? 18.060 1.472 5.725 1.00 14.16 85 LEU A N 1
ATOM 628 C CA . LEU A 1 101 ? 19.282 1.482 4.927 1.00 16.33 85 LEU A CA 1
ATOM 629 C C . LEU A 1 101 ? 20.232 2.567 5.423 1.00 17.11 85 LEU A C 1
ATOM 630 O O . LEU A 1 101 ? 19.829 3.461 6.184 1.00 17.96 85 LEU A O 1
ATOM 635 N N . GLY A 1 102 ? 21.492 2.485 5.016 1.00 17.02 86 GLY A N 1
ATOM 636 C CA . GLY A 1 102 ? 22.485 3.461 5.449 1.00 13.47 86 GLY A CA 1
ATOM 637 C C . GLY A 1 102 ? 23.571 2.891 6.349 1.00 16.32 86 GLY A C 1
ATOM 638 O O . GLY A 1 102 ? 24.431 3.637 6.819 1.00 15.49 86 GLY A O 1
ATOM 639 N N . LEU A 1 103 ? 23.531 1.579 6.608 1.00 15.81 87 LEU A N 1
ATOM 640 C CA . LEU A 1 103 ? 24.626 0.911 7.308 1.00 14.25 87 LEU A CA 1
ATOM 641 C C . LEU A 1 103 ? 25.278 -0.096 6.357 1.00 17.61 87 LEU A C 1
ATOM 642 O O . LEU A 1 103 ? 24.590 -0.927 5.742 1.00 15.03 87 LEU A O 1
ATOM 647 N N . HIS A 1 104 ? 26.604 -0.010 6.251 1.00 13.38 88 HIS A N 1
ATOM 648 C CA . HIS A 1 104 ? 27.397 -0.756 5.276 1.00 16.62 88 HIS A CA 1
ATOM 649 C C . HIS A 1 104 ? 28.243 -1.785 6.029 1.00 21.46 88 HIS A C 1
ATOM 650 O O . HIS A 1 104 ? 28.934 -1.433 6.981 1.00 20.10 88 HIS A O 1
ATOM 657 N N . TRP A 1 105 ? 28.189 -3.055 5.635 1.00 16.18 89 TRP A N 1
ATOM 658 C CA . TRP A 1 105 ? 29.049 -4.044 6.288 1.00 18.36 89 TRP A CA 1
ATOM 659 C C . TRP A 1 105 ? 30.102 -4.643 5.351 1.00 18.12 89 TRP A C 1
ATOM 660 O O . TRP A 1 105 ? 29.832 -4.933 4.187 1.00 18.73 89 TRP A O 1
ATOM 671 N N . VAL A 1 106 ? 31.302 -4.823 5.889 1.00 18.61 90 VAL A N 1
ATOM 672 C CA . VAL A 1 106 ? 32.422 -5.390 5.156 1.00 17.44 90 VAL A CA 1
ATOM 673 C C . VAL A 1 106 ? 33.040 -6.487 6.001 1.00 20.58 90 VAL A C 1
ATOM 674 O O . VAL A 1 106 ? 33.331 -6.279 7.174 1.00 19.75 90 VAL A O 1
ATOM 678 N N . GLY A 1 107 ? 33.217 -7.667 5.414 1.00 19.89 91 GLY A N 1
ATOM 679 C CA . GLY A 1 107 ? 33.797 -8.787 6.130 1.00 24.92 91 GLY A CA 1
ATOM 680 C C . GLY A 1 107 ? 33.122 -10.104 5.792 1.00 31.78 91 GLY A C 1
ATOM 681 O O . GLY A 1 107 ? 32.211 -10.144 4.964 1.00 26.99 91 GLY A O 1
ATOM 682 N N . GLU A 1 108 ? 33.574 -11.177 6.435 1.00 35.29 92 GLU A N 1
ATOM 683 C CA . GLU A 1 108 ? 33.090 -12.527 6.149 1.00 38.70 92 GLU A CA 1
ATOM 684 C C . GLU A 1 108 ? 31.941 -12.898 7.061 1.00 44.00 92 GLU A C 1
ATOM 685 O O . GLU A 1 108 ? 30.915 -13.423 6.617 1.00 45.82 92 GLU A O 1
ATOM 691 N N . ASP A 1 109 ? 32.127 -12.635 8.349 1.00 38.02 93 ASP A N 1
ATOM 692 C CA . ASP A 1 109 ? 31.209 -13.142 9.349 1.00 39.83 93 ASP A CA 1
ATOM 693 C C . ASP A 1 109 ? 31.150 -12.260 10.580 1.00 39.63 93 ASP A C 1
ATOM 694 O O . ASP A 1 109 ? 31.664 -11.140 10.597 1.00 34.80 93 ASP A O 1
ATOM 699 N N . GLU A 1 110 ? 30.523 -12.796 11.618 1.00 37.67 94 GLU A N 1
ATOM 700 C CA . GLU A 1 110 ? 30.295 -12.072 12.858 1.00 42.30 94 GLU A CA 1
ATOM 701 C C . GLU A 1 110 ? 31.605 -11.605 13.486 1.00 42.04 94 GLU A C 1
ATOM 702 O O . GLU A 1 110 ? 31.637 -10.610 14.207 1.00 40.28 94 GLU A O 1
ATOM 708 N N . LYS A 1 111 ? 32.683 -12.328 13.197 1.00 38.87 95 LYS A N 1
ATOM 709 C CA . LYS A 1 111 ? 33.969 -12.109 13.852 1.00 41.04 95 LYS A CA 1
ATOM 710 C C . LYS A 1 111 ? 34.702 -10.892 13.317 1.00 35.62 95 LYS A C 1
ATOM 711 O O . LYS A 1 111 ? 35.196 -10.064 14.079 1.00 35.11 95 LYS A O 1
ATOM 717 N N . ASN A 1 112 ? 34.789 -10.795 12.000 1.00 27.97 96 ASN A N 1
ATOM 718 C CA . ASN A 1 112 ? 35.586 -9.742 11.406 1.00 32.49 96 ASN A CA 1
ATOM 719 C C . ASN A 1 112 ? 34.747 -8.661 10.736 1.00 29.08 96 ASN A C 1
ATOM 720 O O . ASN A 1 112 ? 35.283 -7.831 10.004 1.00 27.15 96 ASN A O 1
ATOM 725 N N . MET A 1 113 ? 33.437 -8.661 10.981 1.00 29.55 97 MET A N 1
ATOM 726 C CA . MET A 1 113 ? 32.569 -7.714 10.282 1.00 28.58 97 MET A CA 1
ATOM 727 C C . MET A 1 113 ? 32.802 -6.268 10.716 1.00 23.16 97 MET A C 1
ATOM 728 O O . MET A 1 113 ? 32.852 -5.952 11.906 1.00 26.11 97 MET A O 1
ATOM 733 N N . LYS A 1 114 ? 32.945 -5.393 9.731 1.00 21.76 98 LYS A N 1
ATOM 734 C CA . LYS A 1 114 ? 33.037 -3.968 9.996 1.00 24.39 98 LYS A CA 1
ATOM 735 C C . LYS A 1 114 ? 31.757 -3.281 9.513 1.00 21.07 98 LYS A C 1
ATOM 736 O O . LYS A 1 114 ? 31.350 -3.477 8.374 1.00 20.76 98 LYS A O 1
ATOM 742 N N . VAL A 1 115 ? 31.129 -2.492 10.386 1.00 21.09 99 VAL A N 1
ATOM 743 C CA . VAL A 1 115 ? 29.871 -1.805 10.071 1.00 18.64 99 VAL A CA 1
ATOM 7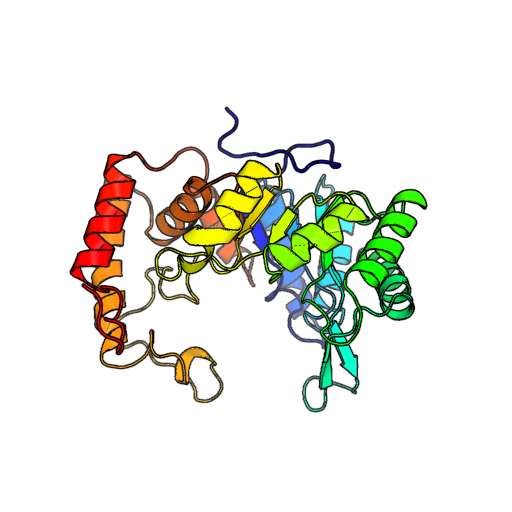44 C C . VAL A 1 115 ? 30.018 -0.283 10.175 1.00 19.71 99 VAL A C 1
ATOM 745 O O . VAL A 1 115 ? 30.357 0.235 11.233 1.00 20.11 99 VAL A O 1
ATOM 749 N N . PHE A 1 116 ? 29.762 0.433 9.082 1.00 19.48 100 PHE A N 1
ATOM 750 C CA . PHE A 1 116 ? 29.881 1.889 9.084 1.00 21.64 100 PHE A CA 1
ATOM 751 C C . PHE A 1 116 ? 28.691 2.567 8.417 1.00 17.45 100 PHE A C 1
ATOM 752 O O . PHE A 1 116 ? 27.928 1.929 7.700 1.00 16.31 100 PHE A O 1
ATOM 760 N N . ARG A 1 117 ? 28.545 3.867 8.649 1.00 17.69 101 ARG A N 1
ATOM 761 C CA . ARG A 1 117 ? 27.468 4.634 8.036 1.00 18.92 101 ARG A CA 1
ATOM 762 C C . ARG A 1 117 ? 27.788 4.956 6.590 1.00 21.05 101 ARG A C 1
ATOM 763 O O . ARG A 1 117 ? 28.897 5.375 6.258 1.00 20.82 101 ARG A O 1
ATOM 771 N N . ASP A 1 118 ? 26.807 4.757 5.724 1.00 14.03 102 ASP A N 1
ATOM 772 C CA . ASP A 1 118 ? 27.006 4.984 4.304 1.00 16.68 102 ASP A CA 1
ATOM 773 C C . ASP A 1 118 ? 25.665 5.279 3.658 1.00 16.16 102 ASP A C 1
ATOM 774 O O . ASP A 1 118 ? 24.891 4.370 3.378 1.00 14.80 102 ASP A O 1
ATOM 779 N N . SER A 1 119 ? 25.375 6.561 3.451 1.00 18.33 103 SER A N 1
ATOM 780 C CA . SER A 1 119 ? 24.144 6.961 2.781 1.00 12.45 103 SER A CA 1
ATOM 781 C C . SER A 1 119 ? 24.400 7.581 1.410 1.00 17.78 103 SER A C 1
ATOM 782 O O . SER A 1 119 ? 23.550 8.301 0.899 1.00 17.46 103 SER A O 1
ATOM 785 N N . ARG A 1 120 ? 25.565 7.307 0.816 1.00 20.07 104 ARG A N 1
ATOM 786 C CA . ARG A 1 120 ? 25.822 7.707 -0.573 1.00 19.63 104 ARG A CA 1
ATOM 787 C C . ARG A 1 120 ? 24.717 7.149 -1.468 1.00 21.98 104 ARG A C 1
ATOM 788 O O . ARG A 1 120 ? 24.294 6.001 -1.288 1.00 18.27 104 ARG A O 1
ATOM 796 N N . PRO A 1 121 ? 24.261 7.945 -2.449 1.00 18.98 105 PRO A N 1
ATOM 797 C CA . PRO A 1 121 ? 23.188 7.544 -3.364 1.00 19.66 105 PRO A CA 1
ATOM 798 C C . PRO A 1 121 ? 23.386 6.181 -4.030 1.00 21.38 105 PRO A C 1
ATOM 799 O O . PRO A 1 121 ? 22.394 5.475 -4.202 1.00 20.64 105 PRO A O 1
ATOM 803 N N . ALA A 1 122 ? 24.614 5.821 -4.399 1.00 17.79 106 ALA A N 1
ATOM 804 C CA . ALA A 1 122 ? 24.863 4.529 -5.041 1.00 20.39 106 ALA A CA 1
ATOM 805 C C . ALA A 1 122 ? 24.621 3.378 -4.072 1.00 20.13 106 ALA A C 1
ATOM 806 O O . ALA A 1 122 ? 24.128 2.318 -4.463 1.00 20.89 106 ALA A O 1
ATOM 808 N N . ARG A 1 123 ? 24.982 3.589 -2.810 1.00 19.04 107 ARG A N 1
ATOM 809 C CA . ARG A 1 123 ? 24.736 2.609 -1.763 1.00 20.33 107 ARG A CA 1
ATOM 810 C C . ARG A 1 123 ? 23.235 2.509 -1.476 1.00 18.92 107 ARG A C 1
ATOM 811 O O . ARG A 1 123 ? 22.704 1.421 -1.251 1.00 18.37 107 ARG A O 1
ATOM 819 N N . ILE A 1 124 ? 22.551 3.645 -1.497 1.00 14.63 108 ILE A N 1
ATOM 820 C CA . ILE A 1 124 ? 21.106 3.660 -1.298 1.00 15.34 108 ILE A CA 1
ATOM 821 C C . ILE A 1 124 ? 20.365 2.851 -2.372 1.00 19.28 108 ILE A C 1
ATOM 822 O O . ILE A 1 124 ? 19.523 2.010 -2.048 1.00 16.77 108 ILE A O 1
ATOM 827 N N . ARG A 1 125 ? 20.687 3.095 -3.640 1.00 15.96 109 ARG A N 1
ATOM 828 C CA . ARG A 1 125 ? 20.072 2.358 -4.734 1.00 14.68 109 ARG A CA 1
ATOM 829 C C . ARG A 1 125 ? 20.359 0.862 -4.621 1.00 17.53 109 ARG A C 1
ATOM 830 O O . ARG A 1 125 ? 19.490 0.034 -4.896 1.00 17.47 109 ARG A O 1
ATOM 838 N N . LYS A 1 126 ? 21.580 0.508 -4.241 1.00 13.53 110 LYS A N 1
ATOM 839 C CA . LYS A 1 126 ? 21.899 -0.907 -4.090 1.00 18.17 110 LYS A CA 1
ATOM 840 C C . LYS A 1 126 ? 21.122 -1.523 -2.925 1.00 17.26 110 LYS A C 1
ATOM 841 O O . LYS A 1 126 ? 20.630 -2.645 -3.024 1.00 12.75 110 LYS A O 1
ATOM 847 N N . GLU A 1 127 ? 21.014 -0.797 -1.815 1.00 12.01 111 GLU A N 1
ATOM 848 C 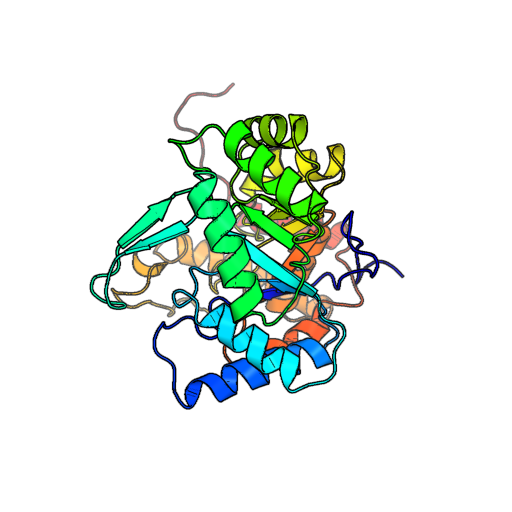CA . GLU A 1 127 ? 20.340 -1.368 -0.650 1.00 14.57 111 GLU A CA 1
ATOM 849 C C . GLU A 1 127 ? 18.862 -1.621 -0.899 1.00 12.61 111 GLU A C 1
ATOM 850 O O . GLU A 1 127 ? 18.303 -2.611 -0.427 1.00 11.54 111 GLU A O 1
ATOM 856 N N . VAL A 1 128 ? 18.224 -0.712 -1.623 1.00 14.10 112 VAL A N 1
ATOM 857 C CA . VAL A 1 128 ? 16.829 -0.903 -1.977 1.00 12.37 112 VAL A CA 1
ATOM 858 C C . VAL A 1 128 ? 16.639 -2.140 -2.856 1.00 13.85 112 VAL A C 1
ATOM 859 O O . VAL A 1 128 ? 15.675 -2.885 -2.667 1.00 13.46 112 VAL A O 1
ATOM 863 N N . GLU A 1 129 ? 17.547 -2.360 -3.808 1.00 14.15 113 GLU A N 1
ATOM 864 C CA . GLU A 1 129 ? 17.468 -3.551 -4.654 1.00 15.22 113 GLU A CA 1
ATOM 865 C C . GLU A 1 129 ? 17.627 -4.812 -3.815 1.00 13.59 113 GLU A C 1
ATOM 866 O O . GLU A 1 129 ? 16.907 -5.787 -4.005 1.00 16.78 113 GLU A O 1
ATOM 872 N N . ASP A 1 130 ? 18.580 -4.791 -2.891 1.00 12.31 114 ASP A N 1
ATOM 873 C CA . ASP A 1 130 ? 18.811 -5.933 -2.013 1.00 14.64 114 ASP A CA 1
ATOM 874 C C . ASP A 1 130 ? 17.611 -6.241 -1.105 1.00 13.84 114 ASP A C 1
ATOM 875 O O . ASP A 1 130 ? 17.277 -7.400 -0.886 1.00 13.05 114 ASP A O 1
ATOM 880 N N . SER A 1 131 ? 16.983 -5.202 -0.563 1.00 12.13 115 SER A N 1
ATOM 881 C CA . SER A 1 131 ? 15.852 -5.367 0.343 1.00 13.61 115 SER A CA 1
ATOM 882 C C . SER A 1 131 ? 14.628 -5.871 -0.408 1.00 12.80 115 SER A C 1
ATOM 883 O O . SER A 1 131 ? 13.865 -6.673 0.118 1.00 12.99 115 SER A O 1
ATOM 886 N N . LEU A 1 132 ? 14.451 -5.398 -1.640 1.00 13.94 116 LEU A N 1
ATOM 887 C CA . LEU A 1 132 ? 13.375 -5.878 -2.505 1.00 15.59 116 LEU A CA 1
ATOM 888 C C . LEU A 1 132 ? 13.522 -7.387 -2.731 1.00 12.31 116 LEU A C 1
ATOM 889 O O . LEU A 1 132 ? 12.552 -8.140 -2.635 1.00 13.55 116 LEU A O 1
ATOM 894 N N . ARG A 1 133 ? 14.745 -7.815 -3.026 1.00 12.07 117 ARG A N 1
ATOM 895 C CA . ARG A 1 133 ? 15.033 -9.234 -3.267 1.00 11.95 117 ARG A CA 1
ATOM 896 C C . ARG A 1 133 ? 14.893 -10.108 -2.006 1.00 12.31 117 ARG A C 1
ATOM 897 O O . ARG A 1 133 ? 14.345 -11.201 -2.071 1.00 12.17 117 ARG A O 1
ATOM 905 N N . ARG A 1 134 ? 15.418 -9.648 -0.872 1.00 12.28 118 ARG A N 1
ATOM 906 C CA . ARG A 1 134 ? 15.378 -10.450 0.349 1.00 14.51 118 ARG A CA 1
ATOM 907 C C . ARG A 1 134 ? 13.965 -10.545 0.910 1.00 15.74 118 ARG A C 1
ATOM 908 O O . ARG A 1 134 ? 13.568 -11.572 1.485 1.00 11.60 118 ARG A O 1
ATOM 916 N N . LEU A 1 135 ? 13.215 -9.459 0.768 1.00 11.62 119 LEU A N 1
ATOM 917 C CA . LEU A 1 135 ? 11.846 -9.420 1.269 1.00 12.88 119 LEU A CA 1
ATOM 918 C C . LEU A 1 135 ? 10.880 -10.032 0.265 1.00 14.19 119 LEU A C 1
ATOM 919 O O . LEU A 1 135 ? 9.725 -10.269 0.587 1.00 14.52 119 LEU A O 1
ATOM 924 N N . ARG A 1 136 ? 11.363 -10.270 -0.949 1.00 13.01 120 ARG A N 1
ATOM 925 C CA . ARG A 1 136 ? 10.544 -10.840 -2.024 1.00 14.66 120 ARG A CA 1
ATOM 926 C C . ARG A 1 136 ? 9.370 -9.962 -2.411 1.00 15.89 120 ARG A C 1
ATOM 927 O O . ARG A 1 136 ? 8.279 -10.465 -2.689 1.00 12.49 120 ARG A O 1
ATOM 935 N N . VAL A 1 137 ? 9.585 -8.646 -2.419 1.00 14.91 121 VAL A N 1
ATOM 936 C CA . VAL A 1 137 ? 8.539 -7.710 -2.817 1.00 17.84 121 VAL A CA 1
ATOM 937 C C . VAL A 1 137 ? 8.996 -6.852 -3.994 1.00 14.98 121 VAL A C 1
ATOM 938 O O . VAL A 1 137 ? 10.178 -6.804 -4.322 1.00 15.48 121 VAL A O 1
ATOM 942 N N . GLU A 1 138 ? 8.044 -6.193 -4.635 1.00 18.96 122 GLU A N 1
ATOM 943 C CA . GLU A 1 138 ? 8.344 -5.315 -5.756 1.00 20.52 122 GLU A CA 1
ATOM 944 C C . GLU A 1 138 ? 8.398 -3.859 -5.308 1.00 18.12 122 GLU A C 1
ATOM 945 O O . GLU A 1 138 ? 8.872 -2.993 -6.043 1.00 15.65 122 GLU A O 1
ATOM 951 N N . THR A 1 139 ? 7.913 -3.602 -4.098 1.00 15.85 123 THR A N 1
ATOM 952 C CA . THR A 1 139 ? 7.846 -2.247 -3.556 1.00 18.80 123 THR A CA 1
ATOM 953 C C . THR A 1 139 ? 8.109 -2.326 -2.066 1.00 18.79 123 THR A C 1
ATOM 954 O O . THR A 1 139 ? 7.557 -3.197 -1.394 1.00 17.91 123 THR A O 1
ATOM 958 N N . ILE A 1 140 ? 8.960 -1.444 -1.544 1.00 16.70 124 ILE A N 1
ATOM 959 C CA . ILE A 1 140 ? 9.140 -1.355 -0.097 1.00 16.72 124 ILE A CA 1
ATOM 960 C C . ILE A 1 140 ? 8.052 -0.448 0.477 1.00 17.62 124 ILE A C 1
ATOM 961 O O . ILE A 1 140 ? 7.896 0.688 0.030 1.00 16.19 124 ILE A O 1
ATOM 966 N N . ASP A 1 141 ? 7.308 -0.927 1.469 1.00 16.65 125 ASP A N 1
ATOM 967 C CA . ASP A 1 141 ? 6.249 -0.105 2.053 1.00 15.21 125 ASP A CA 1
ATOM 968 C C . ASP A 1 141 ? 6.814 1.127 2.751 1.00 17.89 125 ASP A C 1
ATOM 969 O O . ASP A 1 141 ? 6.296 2.224 2.608 1.00 14.43 125 ASP A O 1
ATOM 974 N N . LEU A 1 142 ? 7.867 0.927 3.529 1.00 13.13 126 LEU A N 1
ATOM 975 C CA . LEU A 1 142 ? 8.462 2.019 4.272 1.00 16.31 126 LEU A CA 1
ATOM 976 C C . LEU A 1 142 ? 9.955 1.810 4.317 1.00 12.73 126 LEU A C 1
ATOM 977 O O . LEU A 1 142 ? 10.426 0.781 4.783 1.00 14.12 126 LEU A O 1
ATOM 982 N N . GLU A 1 143 ? 10.690 2.799 3.830 1.00 10.37 127 GLU A N 1
ATOM 983 C CA . GLU A 1 143 ? 12.142 2.763 3.827 1.00 9.77 127 GLU A CA 1
ATOM 984 C C . GLU A 1 143 ? 12.697 3.871 4.721 1.00 11.07 127 GLU A C 1
ATOM 985 O O . GLU A 1 143 ? 12.373 5.043 4.548 1.00 11.84 127 GLU A O 1
ATOM 991 N N . GLN A 1 144 ? 13.552 3.513 5.671 1.00 13.16 128 GLN A N 1
ATOM 992 C CA . GLN A 1 144 ? 14.016 4.482 6.670 1.00 10.15 128 GLN A CA 1
ATOM 993 C C . GLN A 1 144 ? 15.535 4.625 6.664 1.00 13.88 128 GLN A C 1
ATOM 994 O O . GLN A 1 144 ? 16.254 3.632 6.629 1.00 12.14 128 GLN A O 1
ATOM 1000 N N . ILE A 1 145 ? 16.040 5.852 6.720 1.00 10.88 129 ILE A N 1
ATOM 1001 C CA . ILE A 1 145 ? 17.482 6.010 6.918 1.00 11.74 129 ILE A CA 1
ATOM 1002 C C . ILE A 1 145 ? 17.804 5.609 8.356 1.00 12.66 129 ILE A C 1
ATOM 1003 O O . ILE A 1 145 ? 17.276 6.187 9.301 1.00 10.77 129 ILE A O 1
ATOM 1008 N N . HIS A 1 146 ? 18.662 4.609 8.521 1.00 14.28 130 HIS A N 1
ATOM 1009 C CA . HIS A 1 146 ? 18.934 4.014 9.838 1.00 15.44 130 HIS A CA 1
ATOM 1010 C C . HIS A 1 146 ? 19.694 4.991 10.735 1.00 15.42 130 HIS A C 1
ATOM 1011 O O . HIS A 1 146 ? 19.403 5.125 11.921 1.00 13.63 130 HIS A O 1
ATOM 1018 N N . TRP A 1 147 ? 20.682 5.666 10.153 1.00 15.81 131 TRP A N 1
ATOM 1019 C CA . TRP A 1 147 ? 21.489 6.659 10.872 1.00 17.65 131 TRP A CA 1
ATOM 1020 C C . TRP A 1 147 ? 21.926 7.726 9.887 1.00 16.00 131 TRP A C 1
ATOM 1021 O O . TRP A 1 147 ? 22.143 7.425 8.713 1.00 15.50 131 TRP A O 1
ATOM 1032 N N . PRO A 1 148 ? 22.070 8.977 10.359 1.00 14.00 132 PRO A N 1
ATOM 1033 C CA . PRO A 1 148 ? 22.542 10.044 9.469 1.00 19.49 132 PRO A CA 1
ATOM 1034 C C . PRO A 1 148 ? 24.017 9.854 9.152 1.00 19.44 132 PRO A C 1
ATOM 1035 O O . PRO A 1 148 ? 24.832 9.662 10.063 1.00 20.76 132 PRO A O 1
ATOM 1039 N N . ASP A 1 149 ? 24.351 9.908 7.870 1.00 18.70 133 ASP A N 1
ATOM 1040 C CA . ASP A 1 149 ? 25.736 9.791 7.418 1.00 21.50 133 ASP A CA 1
A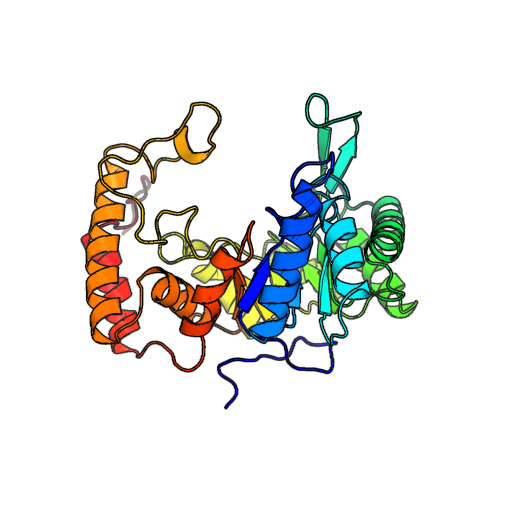TOM 1041 C C . ASP A 1 149 ? 26.394 11.168 7.527 1.00 25.13 133 ASP A C 1
ATOM 1042 O O . ASP A 1 149 ? 25.947 12.123 6.899 1.00 26.08 133 ASP A O 1
ATOM 1047 N N . ASP A 1 150 ? 27.449 11.272 8.330 1.00 28.93 134 ASP A N 1
ATOM 1048 C CA . ASP A 1 150 ? 28.150 12.545 8.506 1.00 33.55 134 ASP A CA 1
ATOM 1049 C C . ASP A 1 150 ? 28.948 13.000 7.279 1.00 30.67 134 ASP A C 1
ATOM 1050 O O . ASP A 1 150 ? 29.334 14.163 7.193 1.00 37.42 134 ASP A O 1
ATOM 1055 N N . LYS A 1 151 ? 29.182 12.090 6.335 1.00 27.16 135 LYS A N 1
ATOM 1056 C CA . LYS A 1 151 ? 30.014 12.375 5.164 1.00 29.26 135 LYS A CA 1
ATOM 1057 C C . LYS A 1 151 ? 29.214 12.554 3.871 1.00 30.67 135 LYS A C 1
ATOM 1058 O O . LYS A 1 151 ? 29.790 12.759 2.802 1.00 35.64 135 LYS A O 1
ATOM 1064 N N . THR A 1 152 ? 27.892 12.452 3.960 1.00 26.11 136 THR A N 1
ATOM 1065 C CA . THR A 1 152 ? 27.030 12.690 2.808 1.00 21.30 136 THR A CA 1
ATOM 1066 C C . THR A 1 152 ? 25.957 13.657 3.252 1.00 19.72 136 THR A C 1
ATOM 1067 O O . THR A 1 152 ? 25.286 13.406 4.244 1.00 26.15 136 THR A O 1
ATOM 1071 N N . PRO A 1 153 ? 25.806 14.783 2.542 1.00 20.84 137 PRO A N 1
ATOM 1072 C CA . PRO A 1 153 ? 24.720 15.714 2.876 1.00 17.41 137 PRO A CA 1
ATOM 1073 C C . PRO A 1 153 ? 23.380 14.982 2.862 1.00 19.01 137 PRO A C 1
ATOM 1074 O O . PRO A 1 153 ? 23.155 14.169 1.953 1.00 18.04 137 PRO A O 1
ATOM 1078 N N . ILE A 1 154 ? 22.520 15.242 3.849 1.00 19.62 138 ILE A N 1
ATOM 1079 C CA . ILE A 1 154 ? 21.185 14.629 3.879 1.00 15.33 138 ILE A CA 1
ATOM 1080 C C . ILE A 1 154 ? 20.479 14.803 2.538 1.00 15.86 138 ILE A C 1
ATOM 1081 O O . ILE A 1 154 ? 19.745 13.921 2.106 1.00 15.62 138 ILE A O 1
ATOM 1086 N N . ASP A 1 155 ? 20.712 15.944 1.883 1.00 14.99 139 ASP A N 1
ATOM 1087 C CA . ASP A 1 155 ? 20.036 16.306 0.633 1.00 19.51 139 ASP A CA 1
ATOM 1088 C C . ASP A 1 155 ? 20.209 15.269 -0.447 1.00 17.80 139 ASP A C 1
ATOM 1089 O O . ASP A 1 155 ? 19.280 14.962 -1.195 1.00 18.32 139 ASP A O 1
ATOM 1094 N N . GLU A 1 156 ? 21.441 14.789 -0.552 1.00 17.48 140 GLU A N 1
ATOM 1095 C CA . GLU A 1 156 ? 21.845 13.839 -1.568 1.00 20.58 140 GLU A CA 1
ATOM 1096 C C . GLU A 1 156 ? 21.085 12.528 -1.363 1.00 16.46 140 GLU A C 1
ATOM 1097 O O . GLU A 1 156 ? 20.617 11.912 -2.325 1.00 17.61 140 GLU A O 1
ATOM 1103 N N . SER A 1 157 ? 20.940 12.129 -0.101 1.00 16.87 141 SER A N 1
ATOM 1104 C CA . SER A 1 157 ? 20.269 10.873 0.254 1.00 15.80 141 SER A CA 1
ATOM 1105 C C . SER A 1 157 ? 18.755 10.927 0.040 1.00 16.02 141 SER A C 1
ATOM 1106 O O . SER A 1 157 ? 18.150 9.988 -0.496 1.00 14.99 141 SER A O 1
ATOM 1109 N N . ALA A 1 158 ? 18.144 12.031 0.460 1.00 16.13 142 ALA A N 1
ATOM 1110 C CA . ALA A 1 158 ? 16.705 12.216 0.316 1.00 14.60 142 ALA A CA 1
ATOM 1111 C C . ALA A 1 158 ? 16.319 12.313 -1.153 1.00 15.43 142 ALA A C 1
ATOM 1112 O O . ALA A 1 158 ? 15.234 11.898 -1.548 1.00 15.55 142 ALA A O 1
ATOM 1114 N N . ARG A 1 159 ? 17.211 12.894 -1.949 1.00 16.08 143 ARG A N 1
ATOM 1115 C CA . ARG A 1 159 ? 17.005 13.025 -3.384 1.00 18.26 143 ARG A CA 1
ATOM 1116 C C . ARG A 1 159 ? 16.950 11.646 -4.049 1.00 18.10 143 ARG A C 1
ATOM 1117 O O . ARG A 1 159 ? 16.074 11.360 -4.865 1.00 16.84 143 ARG A O 1
ATOM 1125 N N . GLU A 1 160 ? 17.897 10.790 -3.701 1.00 16.32 144 GLU A N 1
ATOM 1126 C CA . GLU A 1 160 ? 17.883 9.428 -4.214 1.00 17.68 144 GLU A CA 1
ATOM 1127 C C . GLU A 1 160 ? 16.607 8.694 -3.775 1.00 20.72 144 GLU A C 1
ATOM 1128 O O . GLU A 1 160 ? 15.933 8.050 -4.586 1.00 18.55 144 GLU A O 1
ATOM 1134 N N . LEU A 1 161 ? 16.268 8.807 -2.492 1.00 15.23 145 LEU A N 1
ATOM 1135 C CA . LEU A 1 161 ? 15.091 8.132 -1.965 1.00 17.49 145 LEU A CA 1
ATOM 1136 C C . LEU A 1 161 ? 13.804 8.620 -2.629 1.00 16.32 145 LEU A C 1
ATOM 1137 O O . LEU A 1 161 ? 12.939 7.827 -2.969 1.00 18.13 145 LEU A O 1
ATOM 1142 N N . GLN A 1 162 ? 13.679 9.926 -2.813 1.00 16.63 146 GLN A N 1
ATOM 1143 C CA . GLN A 1 162 ? 12.482 10.476 -3.431 1.00 21.00 146 GLN A CA 1
ATOM 1144 C C . GLN A 1 162 ? 12.321 10.002 -4.877 1.00 20.94 146 GLN A C 1
ATOM 1145 O O . GLN A 1 162 ? 11.202 9.771 -5.340 1.00 18.34 146 GLN A O 1
ATOM 1151 N N . LYS A 1 163 ? 13.439 9.858 -5.584 1.00 21.23 147 LYS A N 1
ATOM 1152 C CA . LYS A 1 163 ? 13.424 9.319 -6.945 1.00 22.13 147 LYS A CA 1
ATOM 1153 C C . LYS A 1 163 ? 12.912 7.873 -6.993 1.00 24.29 147 LYS A C 1
ATOM 1154 O O . LYS A 1 163 ? 12.032 7.549 -7.795 1.00 27.81 147 LYS A O 1
ATOM 1160 N N . LEU A 1 164 ? 13.458 7.017 -6.130 1.00 22.42 148 LEU A N 1
ATOM 1161 C CA . LEU A 1 164 ? 13.058 5.608 -6.064 1.00 20.24 148 LEU A CA 1
ATOM 1162 C C . LEU A 1 164 ? 11.610 5.480 -5.665 1.00 21.20 148 LEU A C 1
ATOM 1163 O O . LEU A 1 164 ? 10.928 4.549 -6.081 1.00 26.33 148 LEU A O 1
ATOM 1168 N N . HIS A 1 165 ? 11.132 6.412 -4.854 1.00 23.00 149 HIS A N 1
ATOM 1169 C CA . HIS A 1 165 ? 9.712 6.447 -4.576 1.00 21.52 149 HIS A CA 1
ATOM 1170 C C . HIS A 1 165 ? 8.921 6.668 -5.865 1.00 29.97 149 HIS A C 1
ATOM 1171 O O . HIS A 1 165 ? 7.896 6.019 -6.093 1.00 29.36 149 HIS A O 1
ATOM 1178 N N . GLN A 1 166 ? 9.405 7.580 -6.707 1.00 29.01 150 GLN A N 1
ATOM 1179 C CA . GLN A 1 166 ? 8.732 7.895 -7.966 1.00 28.39 150 GLN A CA 1
ATOM 1180 C C . GLN A 1 166 ? 8.834 6.742 -8.968 1.00 32.09 150 GLN A C 1
ATOM 1181 O O . GLN A 1 166 ? 7.887 6.470 -9.707 1.00 39.43 150 GLN A O 1
ATOM 1187 N N . ASP A 1 167 ? 9.982 6.071 -8.998 1.00 30.27 151 ASP A N 1
ATOM 1188 C CA . ASP A 1 167 ? 10.116 4.841 -9.775 1.00 29.89 151 ASP A CA 1
ATOM 1189 C C . ASP A 1 167 ? 9.156 3.764 -9.254 1.00 31.86 151 ASP A C 1
ATOM 1190 O O . ASP A 1 167 ? 8.988 2.712 -9.877 1.00 34.46 151 ASP A O 1
ATOM 1195 N N . GLY A 1 168 ? 8.533 4.021 -8.107 1.00 31.58 152 GLY A N 1
ATOM 1196 C CA . GLY A 1 168 ? 7.584 3.079 -7.534 1.00 26.18 152 GLY A CA 1
ATOM 1197 C C . GLY A 1 168 ? 8.221 1.949 -6.743 1.00 30.68 152 GLY A C 1
ATOM 1198 O O . GLY A 1 168 ? 7.575 0.925 -6.482 1.00 25.69 152 GLY A O 1
ATOM 1199 N N . LYS A 1 169 ? 9.480 2.129 -6.348 1.00 23.15 153 LYS A N 1
ATOM 1200 C CA . LYS A 1 169 ? 10.168 1.116 -5.560 1.00 21.18 153 LYS A CA 1
ATOM 1201 C C . LYS A 1 169 ? 9.918 1.264 -4.062 1.00 18.89 153 LYS A C 1
ATOM 1202 O O . LYS A 1 169 ? 10.118 0.317 -3.317 1.00 20.76 153 LYS A O 1
ATOM 1208 N N . ILE A 1 170 ? 9.476 2.444 -3.629 1.00 19.06 154 ILE A N 1
ATOM 1209 C CA . ILE A 1 170 ? 9.231 2.712 -2.206 1.00 18.81 154 ILE A CA 1
ATOM 1210 C C . ILE A 1 170 ? 7.911 3.456 -2.035 1.00 18.78 154 ILE A C 1
ATOM 1211 O O . ILE A 1 170 ? 7.611 4.350 -2.818 1.00 19.74 154 ILE A O 1
ATOM 1216 N N . ARG A 1 171 ? 7.135 3.102 -1.008 1.00 19.13 155 ARG A N 1
ATOM 1217 C CA . ARG A 1 171 ? 5.874 3.795 -0.720 1.00 20.78 155 ARG A CA 1
ATOM 1218 C C . ARG A 1 171 ? 6.030 5.020 0.191 1.00 24.15 155 ARG A C 1
ATOM 1219 O O . ARG A 1 171 ? 5.625 6.119 -0.165 1.00 30.58 155 ARG A O 1
ATOM 1227 N N . ALA A 1 172 ? 6.573 4.811 1.384 1.00 18.23 156 ALA A N 1
ATOM 1228 C CA . ALA A 1 172 ? 6.756 5.887 2.347 1.00 17.81 156 ALA A CA 1
ATOM 1229 C C . ALA A 1 172 ? 8.201 5.917 2.826 1.00 15.70 156 ALA A C 1
ATOM 1230 O O . ALA A 1 172 ? 8.902 4.900 2.773 1.00 12.76 156 ALA A O 1
ATOM 1232 N N . LEU A 1 173 ? 8.630 7.087 3.293 1.00 12.69 157 LEU A N 1
ATOM 1233 C CA . LEU A 1 173 ? 10.019 7.325 3.656 1.00 14.34 157 LEU A CA 1
ATOM 1234 C C . LEU A 1 173 ? 10.126 7.794 5.095 1.00 14.15 157 LEU A C 1
ATOM 1235 O O . LEU A 1 173 ? 9.310 8.594 5.549 1.00 15.77 157 LEU A O 1
ATOM 1240 N N . GLY A 1 174 ? 11.153 7.334 5.803 1.00 13.66 158 GLY A N 1
ATOM 1241 C CA . GLY A 1 174 ? 11.332 7.730 7.191 1.00 10.21 158 GLY A CA 1
ATOM 1242 C C . GLY A 1 174 ? 12.792 7.887 7.549 1.00 10.42 158 GLY A C 1
ATOM 1243 O O . GLY A 1 174 ? 13.662 7.610 6.712 1.00 12.33 158 GLY A O 1
ATOM 1244 N N . VAL A 1 175 ? 13.062 8.348 8.772 1.00 9.01 159 VAL A N 1
ATOM 1245 C CA . VAL A 1 175 ? 14.435 8.473 9.258 1.00 9.94 159 VAL A CA 1
ATOM 1246 C C . VAL A 1 175 ? 14.525 8.005 10.700 1.00 9.73 159 VAL A C 1
ATOM 1247 O O . VAL A 1 175 ? 13.518 7.818 11.371 1.00 9.48 159 VAL A O 1
ATOM 1251 N N . SER A 1 176 ? 15.743 7.825 11.186 1.00 10.40 160 SER A N 1
ATOM 1252 C CA . SER A 1 176 ? 15.929 7.394 12.558 1.00 14.47 160 SER A CA 1
ATOM 1253 C C . SER A 1 176 ? 17.160 8.080 13.105 1.00 12.23 160 SER A C 1
ATOM 1254 O O . SER A 1 176 ? 18.175 8.176 12.423 1.00 13.38 160 SER A O 1
ATOM 1257 N N . ASN A 1 177 ? 17.064 8.573 14.331 1.00 16.44 161 ASN A N 1
ATOM 1258 C CA . ASN A 1 177 ? 18.203 9.219 14.963 1.00 19.60 161 ASN A CA 1
ATOM 1259 C C . ASN A 1 177 ? 18.622 10.504 14.236 1.00 18.55 161 ASN A C 1
ATOM 1260 O O . ASN A 1 177 ? 19.797 10.879 14.267 1.00 18.36 161 ASN A O 1
ATOM 1265 N N . PHE A 1 178 ? 17.677 11.173 13.573 1.00 16.90 162 PHE A N 1
ATOM 1266 C CA . PHE A 1 178 ? 17.951 12.487 12.975 1.00 14.70 162 PHE A CA 1
ATOM 1267 C C . PHE A 1 178 ? 17.627 13.611 13.963 1.00 17.21 162 PHE A C 1
ATOM 1268 O O . PHE A 1 178 ? 16.659 13.523 14.721 1.00 19.11 162 PHE A O 1
ATOM 1276 N N . SER A 1 179 ? 18.416 14.681 13.941 1.00 16.65 163 SER A N 1
ATOM 1277 C CA . SER A 1 179 ? 18.040 15.902 14.660 1.00 16.04 163 SER A CA 1
ATOM 1278 C C . SER A 1 179 ? 16.927 16.628 13.910 1.00 15.81 163 SER A C 1
ATOM 1279 O O . SER A 1 179 ? 16.750 16.418 12.704 1.00 14.90 163 SER A O 1
ATOM 1282 N N . PRO A 1 180 ? 16.169 17.494 14.610 1.00 15.44 164 PRO A N 1
ATOM 1283 C CA . PRO A 1 180 ? 15.170 18.313 13.913 1.00 16.13 164 PRO A CA 1
ATOM 1284 C C . PRO A 1 180 ? 15.739 19.034 12.689 1.00 17.42 164 PRO A C 1
ATOM 1285 O O . PRO A 1 180 ? 15.061 19.129 11.665 1.00 15.57 164 PRO A O 1
ATOM 1289 N N . GLU A 1 181 ? 16.961 19.539 12.791 1.00 17.37 165 GLU A N 1
ATOM 1290 C CA . GLU A 1 181 ? 17.561 20.258 11.673 1.00 21.37 165 GLU A CA 1
ATOM 1291 C C . GLU A 1 181 ? 17.781 19.317 10.497 1.00 19.63 165 GLU A C 1
ATOM 1292 O O . GLU A 1 181 ? 17.581 19.686 9.337 1.00 17.41 165 GLU A O 1
ATOM 1298 N N . GLN A 1 182 ? 18.181 18.089 10.800 1.00 16.15 166 GLN A N 1
ATOM 1299 C CA . GLN A 1 182 ? 18.422 17.105 9.752 1.00 17.04 166 GLN A CA 1
ATOM 1300 C C . GLN A 1 182 ? 17.117 16.688 9.078 1.00 16.26 166 GLN A C 1
ATOM 1301 O O . GLN A 1 182 ? 17.067 16.448 7.866 1.00 13.59 166 GLN A O 1
ATOM 1307 N N . MET A 1 183 ? 16.052 16.620 9.866 1.00 13.50 167 MET A N 1
ATOM 1308 C CA . MET A 1 183 ? 14.746 16.314 9.309 1.00 13.32 167 MET A CA 1
ATOM 1309 C C . MET A 1 183 ? 14.224 17.455 8.436 1.00 17.68 167 MET A C 1
ATOM 1310 O O . MET A 1 183 ? 13.584 17.208 7.412 1.00 16.19 167 MET A O 1
ATOM 1315 N N . ASP A 1 184 ? 14.482 18.698 8.837 1.00 14.48 168 ASP A N 1
ATOM 1316 C CA . ASP A 1 184 ? 14.083 19.842 8.016 1.00 18.09 168 ASP A CA 1
ATOM 1317 C C . ASP A 1 184 ? 14.726 19.747 6.632 1.00 14.02 168 ASP A C 1
ATOM 1318 O O . ASP A 1 184 ? 14.084 19.993 5.614 1.00 15.15 168 ASP A O 1
ATOM 1323 N N . ILE A 1 185 ? 16.003 19.398 6.605 1.00 14.16 169 ILE A N 1
ATOM 1324 C CA . ILE A 1 185 ? 16.749 19.292 5.353 1.00 15.73 169 ILE A CA 1
ATOM 1325 C C . ILE A 1 185 ? 16.194 18.175 4.469 1.00 18.06 169 ILE A C 1
ATOM 1326 O O . ILE A 1 185 ? 15.941 18.366 3.274 1.00 14.48 169 ILE A O 1
ATOM 1331 N N . PHE A 1 186 ? 15.965 17.014 5.073 1.00 15.08 170 PHE A N 1
ATOM 1332 C CA . PHE A 1 186 ? 15.328 15.899 4.389 1.00 13.28 170 PHE A CA 1
ATOM 1333 C C . PHE A 1 186 ? 14.015 16.353 3.745 1.00 16.92 170 PHE A C 1
ATOM 1334 O O . PHE A 1 186 ? 13.789 16.146 2.560 1.00 14.41 170 PHE A O 1
ATOM 1342 N N . ARG A 1 187 ? 13.162 16.997 4.538 1.00 16.35 171 ARG A N 1
ATOM 1343 C CA . ARG A 1 187 ? 11.813 17.363 4.117 1.00 17.28 171 ARG A CA 1
ATOM 1344 C C . ARG A 1 187 ? 11.755 18.401 2.987 1.00 21.53 171 ARG A C 1
ATOM 1345 O O . ARG A 1 187 ? 10.740 18.524 2.316 1.00 18.89 171 ARG A O 1
ATOM 1353 N N . GLU A 1 188 ? 12.838 19.134 2.765 1.00 18.72 172 GLU A N 1
ATOM 1354 C CA . GLU A 1 188 ? 12.882 20.081 1.643 1.00 25.35 172 GLU A CA 1
ATOM 1355 C C . GLU A 1 188 ? 12.876 19.355 0.300 1.00 29.06 172 GLU A C 1
ATOM 1356 O O . GLU A 1 188 ? 12.497 19.925 -0.739 1.00 24.64 172 GLU A O 1
ATOM 1362 N N . VAL A 1 189 ? 13.294 18.091 0.341 1.00 20.72 173 VAL A N 1
ATOM 1363 C CA . VAL A 1 189 ? 13.526 17.280 -0.852 1.00 19.94 173 VAL A CA 1
ATOM 1364 C C . VAL A 1 189 ? 12.546 16.108 -0.952 1.00 25.23 173 VAL A C 1
ATOM 1365 O O . VAL A 1 189 ? 12.175 15.686 -2.047 1.00 27.21 173 VAL A O 1
ATOM 1369 N N . ALA A 1 190 ? 12.138 15.575 0.194 1.00 19.31 174 ALA A N 1
ATOM 1370 C CA . ALA A 1 190 ? 11.265 14.407 0.217 1.00 22.33 174 ALA A CA 1
ATOM 1371 C C . ALA A 1 190 ? 10.313 14.427 1.410 1.00 19.69 174 ALA A C 1
ATOM 1372 O O . ALA A 1 190 ? 10.683 14.850 2.500 1.00 21.03 174 ALA A O 1
ATOM 1374 N N . PRO A 1 191 ? 9.078 13.952 1.206 1.00 22.39 175 PRO A N 1
ATOM 1375 C CA . PRO A 1 191 ? 8.072 13.870 2.268 1.00 19.95 175 PRO A CA 1
ATOM 1376 C C . PRO A 1 191 ? 8.498 12.896 3.372 1.00 22.89 175 PRO A C 1
ATOM 1377 O O . PRO A 1 191 ? 8.928 11.780 3.080 1.00 20.59 175 PRO A O 1
ATOM 1381 N N . LEU A 1 192 ? 8.383 13.323 4.624 1.00 20.50 176 LEU A N 1
ATOM 1382 C CA . LEU A 1 192 ? 8.783 12.507 5.762 1.00 14.27 176 LEU A CA 1
ATOM 1383 C C . LEU A 1 192 ? 7.549 11.887 6.387 1.00 16.91 176 LEU A C 1
ATOM 1384 O O . LEU A 1 192 ? 6.734 12.595 6.963 1.00 18.97 176 LEU A O 1
ATOM 1389 N N . ALA A 1 193 ? 7.416 10.566 6.291 1.00 14.90 177 ALA A N 1
ATOM 1390 C CA . ALA A 1 193 ? 6.245 9.873 6.834 1.00 15.17 177 ALA A CA 1
ATOM 1391 C C . ALA A 1 193 ? 6.429 9.405 8.277 1.00 15.24 177 ALA A C 1
ATOM 1392 O O . ALA A 1 193 ? 5.483 9.445 9.073 1.00 14.75 177 ALA A O 1
ATOM 1394 N N . THR A 1 194 ? 7.641 8.963 8.610 1.00 10.41 178 THR A N 1
ATOM 1395 C CA . THR A 1 194 ? 7.906 8.383 9.919 1.00 11.90 178 THR A CA 1
ATOM 1396 C C . THR A 1 194 ? 9.264 8.772 10.501 1.00 12.37 178 THR A C 1
ATOM 1397 O O . THR A 1 194 ? 10.194 9.154 9.783 1.00 11.34 178 THR A O 1
ATOM 1401 N N . ILE A 1 195 ? 9.353 8.641 11.817 1.00 10.16 179 ILE A N 1
ATOM 1402 C CA . ILE A 1 195 ? 10.567 8.876 12.583 1.00 12.56 179 ILE A CA 1
ATOM 1403 C C . ILE A 1 195 ? 10.683 7.706 13.554 1.00 13.30 179 ILE A C 1
ATOM 1404 O O . ILE A 1 195 ? 9.689 7.342 14.180 1.00 14.35 179 ILE A O 1
ATOM 1409 N N . GLN A 1 196 ? 11.876 7.118 13.685 1.00 10.51 180 GLN A N 1
ATOM 1410 C CA . GLN A 1 196 ? 12.076 5.996 14.606 1.00 12.60 180 GLN A CA 1
ATOM 1411 C C . GLN A 1 196 ? 13.061 6.364 15.723 1.00 15.44 180 GLN A C 1
ATOM 1412 O O . GLN A 1 196 ? 14.280 6.237 15.566 1.00 16.21 180 GLN A O 1
ATOM 1418 N N . PRO A 1 197 ? 12.535 6.846 16.856 1.00 14.08 181 PRO A N 1
ATOM 1419 C CA . PRO A 1 197 ? 13.411 7.253 17.951 1.00 15.58 181 PRO A CA 1
ATOM 1420 C C . PRO A 1 197 ? 13.328 6.288 19.117 1.00 14.62 181 PRO A C 1
ATOM 1421 O O . PRO A 1 197 ? 12.367 5.530 19.213 1.00 14.78 181 PRO A O 1
ATOM 1425 N N . PRO A 1 198 ? 14.317 6.332 20.018 1.00 17.37 182 PRO A N 1
ATOM 1426 C CA . PRO A 1 198 ? 14.237 5.521 21.236 1.00 19.44 182 PRO A CA 1
ATOM 1427 C C . PRO A 1 198 ? 13.256 6.172 22.210 1.00 19.78 182 PRO A C 1
ATOM 1428 O O . PRO A 1 198 ? 13.245 7.400 22.327 1.00 15.97 182 PRO A O 1
ATOM 1432 N N . LEU A 1 199 ? 12.424 5.374 22.870 1.00 21.19 183 LEU A N 1
ATOM 1433 C CA . LEU A 1 199 ? 11.545 5.906 23.911 1.00 16.98 183 LEU A CA 1
ATOM 1434 C C . LEU A 1 199 ? 11.105 4.829 24.898 1.00 19.35 183 LEU A C 1
ATOM 1435 O O . LEU A 1 199 ? 10.700 3.735 24.499 1.00 17.29 183 LEU A O 1
ATOM 1440 N N . ASN A 1 200 ? 11.192 5.153 26.186 1.00 17.06 184 ASN A N 1
ATOM 1441 C CA . ASN A 1 200 ? 10.593 4.336 27.237 1.00 17.86 184 ASN A CA 1
ATOM 1442 C C . ASN A 1 200 ? 10.450 5.150 28.522 1.00 21.16 184 ASN A C 1
ATOM 1443 O O . ASN A 1 200 ? 11.024 6.239 28.641 1.00 22.53 184 ASN A O 1
ATOM 1448 N N . LEU A 1 201 ? 9.675 4.621 29.469 1.00 20.26 185 LEU A N 1
ATOM 1449 C CA . LEU A 1 201 ? 9.439 5.252 30.769 1.00 21.95 185 LEU A CA 1
ATOM 1450 C C . LEU A 1 201 ? 10.683 5.856 31.418 1.00 20.96 185 LEU A C 1
ATOM 1451 O O . LEU A 1 201 ? 10.616 6.924 32.022 1.00 23.12 185 LEU A O 1
ATOM 1456 N N . PHE A 1 202 ? 11.807 5.162 31.305 1.00 19.40 186 PHE A N 1
ATOM 1457 C CA . PHE A 1 202 ? 13.042 5.595 31.950 1.00 19.79 186 PHE A CA 1
ATOM 1458 C C . PHE A 1 202 ? 13.941 6.426 31.036 1.00 25.33 186 PHE A C 1
ATOM 1459 O O . PHE A 1 202 ? 14.984 6.914 31.470 1.00 20.05 186 PHE A O 1
ATOM 1467 N N . GLU A 1 203 ? 13.541 6.571 29.774 1.00 19.88 187 GLU A N 1
ATOM 1468 C CA . GLU A 1 203 ? 14.354 7.270 28.790 1.00 21.12 187 GLU A CA 1
ATOM 1469 C C . GLU A 1 203 ? 13.469 8.118 27.879 1.00 19.71 187 GLU A C 1
ATOM 1470 O O . GLU A 1 203 ? 13.062 7.696 26.794 1.00 21.58 187 GLU A O 1
ATOM 1476 N N . ARG A 1 204 ? 13.177 9.327 28.344 1.00 19.12 188 ARG A N 1
ATOM 1477 C CA . ARG A 1 204 ? 12.144 10.157 27.739 1.00 22.29 188 ARG A CA 1
ATOM 1478 C C . ARG A 1 204 ? 12.728 11.369 27.042 1.00 19.24 188 ARG A C 1
ATOM 1479 O O . ARG A 1 204 ? 12.010 12.307 26.692 1.00 21.95 188 ARG A O 1
ATOM 1487 N N . THR A 1 205 ? 14.037 11.347 26.837 1.00 19.82 189 THR A N 1
ATOM 1488 C CA . THR A 1 205 ? 14.722 12.506 26.286 1.00 23.24 189 THR A CA 1
ATOM 1489 C C . THR A 1 205 ? 14.039 13.064 25.020 1.00 26.41 189 THR A C 1
ATOM 1490 O O . THR A 1 205 ? 13.881 14.281 24.886 1.00 24.24 189 THR A O 1
ATOM 1494 N N . ILE A 1 206 ? 13.620 12.183 24.109 1.00 22.07 190 ILE A N 1
ATOM 1495 C CA . ILE A 1 206 ? 13.043 12.627 22.834 1.00 23.42 190 ILE A CA 1
ATOM 1496 C C . ILE A 1 206 ? 11.741 13.421 22.968 1.00 23.51 190 ILE A C 1
ATOM 1497 O O . ILE A 1 206 ? 11.307 14.060 22.010 1.00 23.18 190 ILE A O 1
ATOM 1502 N N . GLU A 1 207 ? 11.124 13.392 24.149 1.00 23.61 191 GLU A N 1
ATOM 1503 C CA . GLU A 1 207 ? 9.912 14.173 24.404 1.00 21.75 191 GLU A CA 1
ATOM 1504 C C . GLU A 1 207 ? 10.099 15.658 24.147 1.00 24.64 191 GLU A C 1
ATOM 1505 O O . GLU A 1 207 ? 9.151 16.366 23.798 1.00 23.66 191 GLU A O 1
ATOM 1511 N N . LYS A 1 208 ? 11.313 16.142 24.374 1.00 20.33 192 LYS A N 1
ATOM 1512 C CA . LYS A 1 208 ? 11.570 17.573 24.290 1.00 25.64 192 LYS A CA 1
ATOM 1513 C C . LYS A 1 208 ? 11.628 18.061 22.841 1.00 24.16 192 LYS A C 1
ATOM 1514 O O . LYS A 1 208 ? 11.315 19.213 22.558 1.00 22.37 192 LYS A O 1
ATOM 1520 N N . ASP A 1 209 ? 12.035 17.198 21.918 1.00 19.58 193 ASP A N 1
ATOM 1521 C CA . ASP A 1 209 ? 12.177 17.643 20.532 1.00 22.11 193 ASP A CA 1
ATOM 1522 C C . ASP A 1 209 ? 11.521 16.774 19.460 1.00 23.00 193 ASP A C 1
ATOM 1523 O O . ASP A 1 209 ? 10.809 17.288 18.592 1.00 18.72 193 ASP A O 1
ATOM 1528 N N . ILE A 1 210 ? 11.762 15.468 19.509 1.00 18.79 194 ILE A N 1
ATOM 1529 C CA . ILE A 1 210 ? 11.284 14.589 18.443 1.00 21.31 194 ILE A CA 1
ATOM 1530 C C . ILE A 1 210 ? 9.765 14.471 18.398 1.00 17.20 194 ILE A C 1
ATOM 1531 O O . ILE A 1 210 ? 9.169 14.569 17.331 1.00 17.41 194 ILE A O 1
ATOM 1536 N N . LEU A 1 211 ? 9.131 14.247 19.546 1.00 20.82 195 LEU A N 1
ATOM 1537 C CA . LEU A 1 211 ? 7.676 14.099 19.570 1.00 20.94 195 LEU A CA 1
ATOM 1538 C C . LEU A 1 211 ? 6.934 15.344 19.069 1.00 21.19 195 LEU A C 1
ATOM 1539 O O . LEU A 1 211 ? 6.084 15.243 18.182 1.00 24.80 195 LEU A O 1
ATOM 1544 N N . PRO A 1 212 ? 7.244 16.525 19.638 1.00 21.88 196 PRO A N 1
ATOM 1545 C CA . PRO A 1 212 ? 6.623 17.756 19.133 1.00 19.60 196 PRO A CA 1
ATOM 1546 C C . PRO A 1 212 ? 6.881 17.913 17.626 1.00 21.71 196 PRO A C 1
ATOM 1547 O O . PRO A 1 212 ? 6.001 18.322 16.868 1.00 17.61 196 PRO A O 1
ATOM 1551 N N . TYR A 1 213 ? 8.089 17.576 17.189 1.00 20.33 197 TYR A N 1
ATOM 1552 C CA . TYR A 1 213 ? 8.387 17.639 15.761 1.00 18.00 197 TYR A CA 1
ATOM 1553 C C . TYR A 1 213 ? 7.408 16.762 14.979 1.00 16.86 197 TYR A C 1
ATOM 1554 O O . TYR A 1 213 ? 6.822 17.194 13.986 1.00 16.70 197 TYR A O 1
ATOM 1563 N N . ALA A 1 214 ? 7.220 15.526 15.434 1.00 15.57 198 ALA A N 1
ATOM 1564 C CA . ALA A 1 214 ? 6.324 14.601 14.753 1.00 18.39 198 ALA A CA 1
ATOM 1565 C C . ALA A 1 214 ? 4.886 15.140 14.708 1.00 18.59 198 ALA A C 1
ATOM 1566 O O . ALA A 1 214 ? 4.208 15.062 13.683 1.00 22.29 198 ALA A O 1
ATOM 1568 N N . GLU A 1 215 ? 4.424 15.690 15.818 1.00 19.46 199 GLU A N 1
ATOM 1569 C CA . GLU A 1 215 ? 3.092 16.278 15.858 1.00 24.54 199 GLU A CA 1
ATOM 1570 C C . GLU A 1 215 ? 2.973 17.428 14.859 1.00 21.09 199 GLU A C 1
ATOM 1571 O O . GLU A 1 215 ? 2.026 17.491 14.086 1.00 23.43 199 GLU A O 1
ATOM 1577 N N . LYS A 1 216 ? 3.946 18.330 14.862 1.00 21.90 200 LYS A N 1
ATOM 1578 C CA . LYS A 1 216 ? 3.849 19.511 14.018 1.00 22.91 200 LYS A CA 1
ATOM 1579 C C . LYS A 1 216 ? 3.936 19.174 12.526 1.00 26.81 200 LYS A C 1
ATOM 1580 O O . LYS A 1 216 ? 3.333 19.850 11.701 1.00 22.51 200 LYS A O 1
ATOM 1586 N N . HIS A 1 217 ? 4.671 18.122 12.178 1.00 20.50 201 HIS A N 1
ATOM 1587 C CA . HIS A 1 217 ? 4.878 17.801 10.767 1.00 20.25 201 HIS A CA 1
ATOM 1588 C C . HIS A 1 217 ? 4.169 16.535 10.319 1.00 23.03 201 HIS A C 1
ATOM 1589 O O . HIS A 1 217 ? 4.424 16.019 9.229 1.00 18.86 201 HIS A O 1
ATOM 1596 N N . ASN A 1 218 ? 3.274 16.047 11.170 1.00 20.84 202 ASN A N 1
ATOM 1597 C CA . ASN A 1 218 ? 2.369 14.965 10.805 1.00 23.07 202 ASN A CA 1
ATOM 1598 C C . ASN A 1 218 ? 3.092 13.682 10.420 1.00 19.54 202 ASN A C 1
ATOM 1599 O O . ASN A 1 218 ? 2.709 12.994 9.479 1.00 15.58 202 ASN A O 1
ATOM 1604 N N . ALA A 1 219 ? 4.149 13.376 11.159 1.00 17.24 203 ALA A N 1
ATOM 1605 C CA . ALA A 1 219 ? 4.891 12.146 10.955 1.00 15.85 203 ALA A CA 1
ATOM 1606 C C . ALA A 1 219 ? 4.478 11.159 12.036 1.00 15.74 203 ALA A C 1
ATOM 1607 O O . ALA A 1 219 ? 4.115 11.561 13.143 1.00 15.20 203 ALA A O 1
ATOM 1609 N N . VAL A 1 220 ? 4.526 9.868 11.722 1.00 13.25 204 VAL A N 1
ATOM 1610 C CA . VAL A 1 220 ? 4.223 8.854 12.719 1.00 10.68 204 VAL A CA 1
ATOM 1611 C C . VAL A 1 220 ? 5.523 8.426 13.396 1.00 16.57 204 VAL A C 1
ATOM 1612 O O . VAL A 1 220 ? 6.562 8.293 12.737 1.00 14.13 204 VAL A O 1
ATOM 1616 N N . VAL A 1 221 ? 5.473 8.267 14.715 1.00 14.53 205 VAL A N 1
ATOM 1617 C CA . VAL A 1 221 ? 6.640 7.870 15.493 1.00 12.51 205 VAL A CA 1
ATOM 1618 C C . VAL A 1 221 ? 6.661 6.352 15.686 1.00 14.53 205 VAL A C 1
ATOM 1619 O O . VAL A 1 221 ? 5.697 5.766 16.195 1.00 16.27 205 VAL A O 1
ATOM 1623 N N . LEU A 1 222 ? 7.744 5.714 15.243 1.00 12.52 206 LEU A N 1
ATOM 1624 C CA . LEU A 1 222 ? 7.977 4.290 15.517 1.00 12.55 206 LEU A CA 1
ATOM 1625 C C . LEU A 1 222 ? 8.958 4.175 16.671 1.00 13.52 206 LEU A C 1
ATOM 1626 O O . LEU A 1 222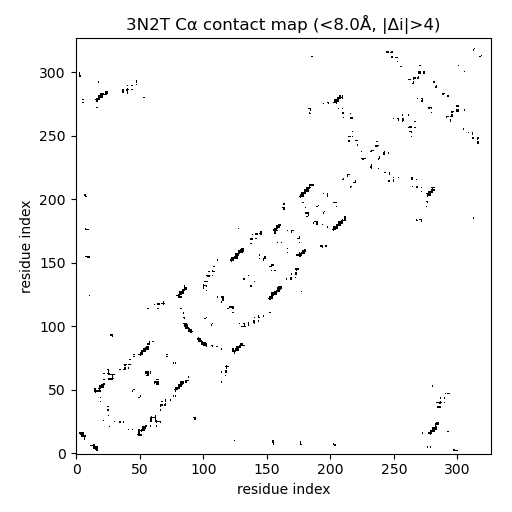 ? 10.174 4.207 16.458 1.00 12.97 206 LEU A O 1
ATOM 1631 N N . ALA A 1 223 ? 8.441 4.038 17.890 1.00 13.58 207 ALA A N 1
ATOM 1632 C CA . ALA A 1 223 ? 9.283 4.072 19.079 1.00 15.44 207 ALA A CA 1
ATOM 1633 C C . ALA A 1 223 ? 9.966 2.727 19.310 1.00 14.94 207 ALA A C 1
ATOM 1634 O O . ALA A 1 223 ? 9.307 1.694 19.328 1.00 19.57 207 ALA A O 1
ATOM 1636 N N . TYR A 1 224 ? 11.284 2.729 19.484 1.00 15.23 208 TYR A N 1
ATOM 1637 C CA . TYR A 1 224 ? 11.966 1.488 19.841 1.00 18.68 208 TYR A CA 1
ATOM 1638 C C . TYR A 1 224 ? 12.486 1.498 21.273 1.00 18.23 208 TYR A C 1
ATOM 1639 O O . TYR A 1 224 ? 12.793 2.552 21.825 1.00 16.20 208 TYR A O 1
ATOM 1648 N N . GLY A 1 225 ? 12.583 0.313 21.866 1.00 16.65 209 GLY A N 1
ATOM 1649 C CA . GLY A 1 225 ? 13.173 0.166 23.184 1.00 16.73 209 GLY A CA 1
ATOM 1650 C C . GLY A 1 225 ? 12.199 0.457 24.307 1.00 16.91 209 GLY A C 1
ATOM 1651 O O . GLY A 1 225 ? 12.612 0.853 25.401 1.00 21.04 209 GLY A O 1
ATOM 1652 N N . ALA A 1 226 ? 10.910 0.247 24.044 1.00 18.22 210 ALA A N 1
ATOM 1653 C CA . ALA A 1 226 ? 9.862 0.513 25.032 1.00 16.94 210 ALA A CA 1
ATOM 1654 C C . ALA A 1 226 ? 10.097 -0.168 26.383 1.00 18.41 210 ALA A C 1
ATOM 1655 O O . ALA A 1 226 ? 9.566 0.277 27.386 1.00 16.80 210 ALA A O 1
ATOM 1657 N N . LEU A 1 227 ? 10.859 -1.259 26.407 1.00 16.43 211 LEU A N 1
ATOM 1658 C CA . LEU A 1 227 ? 11.049 -2.012 27.644 1.00 16.55 211 LEU A CA 1
ATOM 1659 C C . LEU A 1 227 ? 12.409 -1.747 28.305 1.00 19.60 211 LEU A C 1
ATOM 1660 O O . LEU A 1 227 ? 12.819 -2.471 29.220 1.00 20.10 211 LEU A O 1
ATOM 1665 N N . CYS A 1 228 ? 13.086 -0.698 27.844 1.00 17.90 212 CYS A N 1
ATOM 1666 C CA . CYS A 1 228 ? 14.367 -0.271 28.408 1.00 21.68 212 CYS A CA 1
ATOM 1667 C C . CYS A 1 228 ? 15.280 -1.466 28.683 1.00 25.62 212 CYS A C 1
ATOM 1668 O O . CYS A 1 228 ? 15.747 -1.662 29.806 1.00 22.07 212 CYS A O 1
ATOM 1671 N N . ARG A 1 229 ? 15.496 -2.275 27.649 1.00 24.05 213 ARG A N 1
ATOM 1672 C CA . ARG A 1 229 ? 16.468 -3.361 27.696 1.00 23.91 213 ARG A CA 1
ATOM 1673 C C . ARG A 1 229 ? 16.184 -4.391 28.790 1.00 23.83 213 ARG A C 1
ATOM 1674 O O . ARG A 1 229 ? 17.099 -5.007 29.339 1.00 25.04 213 ARG A O 1
ATOM 1682 N N . GLY A 1 230 ? 14.905 -4.582 29.094 1.00 22.57 214 GLY A N 1
ATOM 1683 C CA . GLY A 1 230 ? 14.494 -5.649 29.989 1.00 27.01 214 GLY A CA 1
ATOM 1684 C C . GLY A 1 230 ? 14.073 -5.142 31.352 1.00 25.73 214 GLY A C 1
ATOM 1685 O O . GLY A 1 230 ? 13.273 -5.769 32.045 1.00 25.30 214 GLY A O 1
ATOM 1686 N N . LEU A 1 231 ? 14.611 -3.992 31.731 1.00 22.28 215 LEU A N 1
ATOM 1687 C CA . LEU A 1 231 ? 14.291 -3.390 33.019 1.00 26.80 215 LEU A CA 1
ATOM 1688 C C . LEU A 1 231 ? 12.780 -3.255 33.234 1.00 23.47 215 LEU A C 1
ATOM 1689 O O . LEU A 1 231 ? 12.290 -3.404 34.356 1.00 20.29 215 LEU A O 1
ATOM 1694 N N . LEU A 1 232 ? 12.036 -3.004 32.160 1.00 20.77 216 LEU A N 1
ATOM 1695 C CA . LEU A 1 232 ? 10.591 -2.786 32.275 1.00 19.84 216 LEU A CA 1
ATOM 1696 C C . LEU A 1 232 ? 9.737 -4.030 32.010 1.00 24.86 216 LEU A C 1
ATOM 1697 O O . LEU A 1 232 ? 8.518 -3.930 31.873 1.00 25.12 216 LEU A O 1
ATOM 1702 N N . THR A 1 233 ? 10.364 -5.199 31.950 1.00 21.97 217 THR A N 1
ATOM 1703 C CA . THR A 1 233 ? 9.608 -6.428 31.748 1.00 23.20 217 THR A CA 1
ATOM 1704 C C . THR A 1 233 ? 8.973 -6.874 33.056 1.00 26.27 217 THR A C 1
ATOM 1705 O O . THR A 1 233 ? 7.983 -7.604 33.056 1.00 26.46 217 THR A O 1
ATOM 1709 N N . GLY A 1 234 ? 9.554 -6.436 34.168 1.00 26.34 218 GLY A N 1
ATOM 1710 C CA . GLY A 1 234 ? 9.121 -6.889 35.479 1.00 32.29 218 GLY A CA 1
ATOM 1711 C C . GLY A 1 234 ? 9.734 -8.228 35.857 1.00 31.90 218 GLY A C 1
ATOM 1712 O O . GLY A 1 234 ? 9.326 -8.860 36.834 1.00 36.37 218 GLY A O 1
ATOM 1713 N N . LYS A 1 235 ? 10.722 -8.668 35.088 1.00 26.57 219 LYS A N 1
ATOM 1714 C CA . LYS A 1 235 ? 11.335 -9.967 35.336 1.00 33.97 219 LYS A CA 1
ATOM 1715 C C . LYS A 1 235 ? 12.723 -9.857 35.966 1.00 37.22 219 LYS A C 1
ATOM 1716 O O . LYS A 1 235 ? 13.332 -10.868 36.321 1.00 33.13 219 LYS A O 1
ATOM 1722 N N . MET A 1 236 ? 13.218 -8.629 36.107 1.00 32.00 220 MET A N 1
ATOM 1723 C CA . MET A 1 236 ? 14.497 -8.412 36.774 1.00 33.06 220 MET A CA 1
ATOM 1724 C C . MET A 1 236 ? 14.292 -8.161 38.259 1.00 32.27 220 MET A C 1
ATOM 1725 O O . MET A 1 236 ? 13.207 -7.757 38.687 1.00 31.00 220 MET A O 1
ATOM 1730 N N . ASN A 1 237 ? 15.339 -8.402 39.039 1.00 28.50 221 ASN A N 1
ATOM 1731 C CA . ASN A 1 237 ? 15.307 -8.117 40.465 1.00 32.03 221 ASN A CA 1
ATOM 1732 C C . ASN A 1 237 ? 16.681 -7.707 40.960 1.00 29.03 221 ASN A C 1
ATOM 1733 O O . ASN A 1 237 ? 17.610 -7.572 40.171 1.00 27.61 221 ASN A O 1
ATOM 1738 N N . ARG A 1 238 ? 16.804 -7.513 42.268 1.00 33.01 222 ARG A N 1
ATOM 1739 C CA . ARG A 1 238 ? 18.049 -7.036 42.868 1.00 34.46 222 ARG A CA 1
ATOM 1740 C C . ARG A 1 238 ? 19.226 -7.961 42.551 1.00 31.11 222 ARG A C 1
ATOM 1741 O O . ARG A 1 238 ? 20.387 -7.551 42.618 1.00 30.96 222 ARG A O 1
ATOM 1749 N N . ASP A 1 239 ? 18.915 -9.209 42.203 1.00 32.79 223 ASP A N 1
ATOM 1750 C CA . ASP A 1 239 ? 19.935 -10.231 41.955 1.00 34.72 223 ASP A CA 1
ATOM 1751 C C . ASP A 1 239 ? 20.342 -10.336 40.488 1.00 37.25 223 ASP A C 1
ATOM 1752 O O . ASP A 1 239 ? 21.211 -11.141 40.131 1.00 30.33 223 ASP A O 1
ATOM 1757 N N . THR A 1 240 ? 19.698 -9.551 39.629 1.00 34.70 224 THR A N 1
ATOM 1758 C CA . THR A 1 240 ? 19.961 -9.656 38.198 1.00 33.44 224 THR A CA 1
ATOM 1759 C C . THR A 1 240 ? 21.343 -9.102 37.868 1.00 31.51 224 THR A C 1
ATOM 1760 O O . THR A 1 240 ? 21.680 -7.992 38.254 1.00 30.81 224 THR A O 1
ATOM 1764 N N . THR A 1 241 ? 22.148 -9.899 37.174 1.00 27.15 225 THR A N 1
ATOM 1765 C CA . THR A 1 241 ? 23.470 -9.463 36.751 1.00 31.57 225 THR A CA 1
ATOM 1766 C C . THR A 1 241 ? 23.708 -9.921 35.313 1.00 30.75 225 THR A C 1
ATOM 1767 O O . THR A 1 241 ? 22.983 -10.769 34.799 1.00 30.09 225 THR A O 1
ATOM 1771 N N . PHE A 1 242 ? 24.725 -9.360 34.666 1.00 31.83 226 PHE A N 1
ATOM 1772 C CA . PHE A 1 242 ? 24.940 -9.605 33.244 1.00 33.04 226 PHE A CA 1
ATOM 1773 C C . PHE A 1 242 ? 26.388 -9.969 32.943 1.00 33.32 226 PHE A C 1
ATOM 1774 O O . PHE A 1 242 ? 27.299 -9.519 33.639 1.00 34.08 226 PHE A O 1
ATOM 1782 N N . PRO A 1 243 ? 26.601 -10.775 31.889 1.00 34.62 227 PRO A N 1
ATOM 1783 C CA . PRO A 1 243 ? 27.927 -11.246 31.465 1.00 35.78 227 PRO A CA 1
ATOM 1784 C C . PRO A 1 243 ? 28.783 -10.125 30.881 1.00 38.10 227 PRO A C 1
ATOM 1785 O O . PRO A 1 243 ? 28.242 -9.143 30.375 1.00 37.29 227 PRO A O 1
ATOM 1789 N N . LYS A 1 244 ? 30.103 -10.282 30.943 1.00 39.60 228 LYS A N 1
ATOM 1790 C CA . LYS A 1 244 ? 31.031 -9.313 30.364 1.00 40.93 228 LYS A CA 1
ATOM 1791 C C . LYS A 1 244 ? 30.652 -8.930 28.931 1.00 39.19 228 LYS A C 1
ATOM 1792 O O . LYS A 1 244 ? 30.866 -7.795 28.509 1.00 41.72 228 LYS A O 1
ATOM 1798 N N . ASP A 1 245 ? 30.099 -9.887 28.192 1.00 41.45 229 ASP A N 1
ATOM 1799 C CA . ASP A 1 245 ? 29.696 -9.680 26.801 1.00 46.52 229 ASP A CA 1
ATOM 1800 C C . ASP A 1 245 ? 28.494 -8.759 26.679 1.00 43.70 229 ASP A C 1
ATOM 1801 O O . ASP A 1 245 ? 28.336 -8.051 25.686 1.00 42.13 229 ASP A O 1
ATOM 1806 N N . ASP A 1 246 ? 27.634 -8.799 27.687 1.00 46.86 230 ASP A N 1
ATOM 1807 C CA . ASP A 1 246 ? 26.356 -8.105 27.639 1.00 39.48 230 ASP A CA 1
ATOM 1808 C C . ASP A 1 246 ? 26.537 -6.603 27.806 1.00 39.03 230 ASP A C 1
ATOM 1809 O O . ASP A 1 246 ? 27.150 -6.139 28.768 1.00 39.07 230 ASP A O 1
ATOM 1814 N N . LEU A 1 247 ? 25.989 -5.858 26.849 1.00 42.48 231 LEU A N 1
ATOM 1815 C CA . LEU A 1 247 ? 26.040 -4.399 26.828 1.00 45.54 231 LEU A CA 1
ATOM 1816 C C . LEU A 1 247 ? 25.643 -3.787 28.173 1.00 42.32 231 LEU A C 1
ATOM 1817 O O . LEU A 1 247 ? 26.151 -2.735 28.565 1.00 38.13 231 LEU A O 1
ATOM 1822 N N . ARG A 1 248 ? 24.737 -4.457 28.877 1.00 38.33 232 ARG A N 1
ATOM 1823 C CA . ARG A 1 248 ? 24.206 -3.942 30.133 1.00 33.41 232 ARG A CA 1
ATOM 18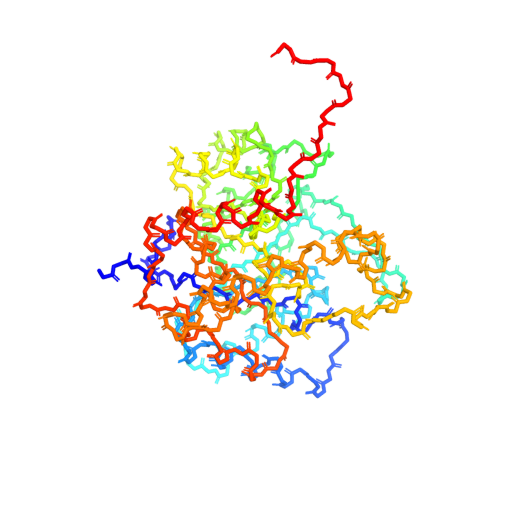24 C C . ARG A 1 248 ? 25.250 -3.926 31.259 1.00 41.33 232 ARG A C 1
ATOM 1825 O O . ARG A 1 248 ? 25.084 -3.229 32.265 1.00 40.23 232 ARG A O 1
ATOM 1833 N N . SER A 1 249 ? 26.329 -4.680 31.080 1.00 38.45 233 SER A N 1
ATOM 1834 C CA . SER A 1 249 ? 27.421 -4.680 32.046 1.00 42.16 233 SER A CA 1
ATOM 1835 C C . SER A 1 249 ? 28.008 -3.282 32.249 1.00 46.25 233 SER A C 1
ATOM 1836 O O . SER A 1 249 ? 28.427 -2.928 33.352 1.00 46.64 233 SER A O 1
ATOM 1839 N N . ASN A 1 250 ? 28.029 -2.490 31.183 1.00 41.29 234 ASN A N 1
ATOM 1840 C CA . ASN A 1 250 ? 28.549 -1.128 31.251 1.00 39.00 234 ASN A CA 1
ATOM 1841 C C . ASN A 1 250 ? 27.456 -0.057 31.149 1.00 43.13 234 ASN A C 1
ATOM 1842 O O . ASN A 1 250 ? 27.722 1.069 30.726 1.00 44.94 234 ASN A O 1
ATOM 1847 N N . ASP A 1 251 ? 26.232 -0.415 31.537 1.00 39.18 235 ASP A N 1
ATOM 1848 C CA . ASP A 1 251 ? 25.114 0.523 31.551 1.00 33.50 235 ASP A CA 1
ATOM 1849 C C . ASP A 1 251 ? 24.776 0.910 32.991 1.00 33.76 235 ASP A C 1
ATOM 1850 O O . ASP A 1 251 ? 24.394 0.057 33.798 1.00 35.69 235 ASP A O 1
ATOM 1855 N N . PRO A 1 252 ? 24.918 2.205 33.316 1.00 34.33 236 PRO A N 1
ATOM 1856 C CA . PRO A 1 252 ? 24.719 2.737 34.673 1.00 37.60 236 PRO A CA 1
ATOM 1857 C C . PRO A 1 252 ? 23.370 2.361 35.279 1.00 34.25 236 PRO A C 1
ATOM 1858 O O . PRO A 1 252 ? 23.272 2.179 36.495 1.00 34.13 236 PRO A O 1
ATOM 1862 N N . LYS A 1 253 ? 22.341 2.249 34.444 1.00 32.72 237 LYS A N 1
ATOM 1863 C CA . LYS A 1 253 ? 21.009 1.916 34.939 1.00 29.69 237 LYS A CA 1
ATOM 1864 C C . LYS A 1 253 ? 20.977 0.523 35.544 1.00 34.78 237 LYS A C 1
ATOM 1865 O O . LYS A 1 253 ? 20.191 0.253 36.453 1.00 35.68 237 LYS A O 1
ATOM 1871 N N . PHE A 1 254 ? 21.834 -0.359 35.039 1.00 32.05 238 PHE A N 1
ATOM 1872 C CA . PHE A 1 254 ? 21.853 -1.736 35.504 1.00 34.29 238 PHE A CA 1
ATOM 1873 C C . PHE A 1 254 ? 23.013 -1.975 36.462 1.00 40.47 238 PHE A C 1
ATOM 1874 O O . PHE A 1 254 ? 23.470 -3.106 36.619 1.00 41.42 238 PHE A O 1
ATOM 1882 N N . GLN A 1 255 ? 23.479 -0.910 37.105 1.00 34.98 239 GLN A N 1
ATOM 1883 C CA . GLN A 1 255 ? 24.579 -1.019 38.056 1.00 36.38 239 GLN A CA 1
ATOM 1884 C C . GLN A 1 255 ? 24.255 -0.355 39.391 1.00 45.60 239 GLN A C 1
ATOM 1885 O O . GLN A 1 255 ? 23.434 0.564 39.464 1.00 42.66 239 GLN A O 1
ATOM 1891 N N . LYS A 1 256 ? 24.913 -0.824 40.445 1.00 48.52 240 LYS A N 1
ATOM 1892 C CA . LYS A 1 256 ? 24.859 -0.158 41.739 1.00 48.74 240 LYS A CA 1
ATOM 1893 C C . LYS A 1 256 ? 25.395 1.260 41.573 1.00 44.44 240 LYS A C 1
ATOM 1894 O O . LYS A 1 256 ? 26.352 1.474 40.830 1.00 44.61 240 LYS A O 1
ATOM 1900 N N . PRO A 1 257 ? 24.763 2.242 42.238 1.00 45.47 241 PRO A N 1
ATOM 1901 C CA . PRO A 1 257 ? 23.566 2.102 43.072 1.00 50.18 241 PRO A CA 1
ATOM 1902 C C . PRO A 1 257 ? 22.276 2.456 42.327 1.00 45.58 241 PRO A C 1
ATOM 1903 O O . PRO A 1 257 ? 21.207 2.450 42.940 1.00 45.07 241 PRO A O 1
ATOM 1907 N N . ASN A 1 258 ? 22.371 2.769 41.038 1.00 43.87 242 ASN A N 1
ATOM 1908 C CA . ASN A 1 258 ? 21.194 3.176 40.269 1.00 38.50 242 ASN A CA 1
ATOM 1909 C C . ASN A 1 258 ? 20.168 2.059 40.088 1.00 38.10 242 ASN A C 1
ATOM 1910 O O . ASN A 1 258 ? 18.962 2.289 40.186 1.00 36.11 242 ASN A O 1
ATOM 1915 N N . PHE A 1 259 ? 20.653 0.851 39.818 1.00 36.81 243 PHE A N 1
ATOM 1916 C CA . PHE A 1 259 ? 19.779 -0.274 39.503 1.00 35.88 243 PHE A CA 1
ATOM 1917 C C . PHE A 1 259 ? 18.625 -0.436 40.499 1.00 37.89 243 PHE A C 1
ATOM 1918 O O . PHE A 1 259 ? 17.499 -0.734 40.102 1.00 32.37 243 PHE A O 1
ATOM 1926 N N . GLU A 1 260 ? 18.899 -0.226 41.785 1.00 36.60 244 GLU A N 1
ATOM 1927 C CA . GLU A 1 260 ? 17.859 -0.355 42.806 1.00 41.20 244 GLU A CA 1
ATOM 1928 C C . GLU A 1 260 ? 16.782 0.734 42.705 1.00 36.91 244 GLU A C 1
ATOM 1929 O O . GLU A 1 260 ? 15.603 0.468 42.959 1.00 34.22 244 GLU A O 1
ATOM 1935 N N . LYS A 1 261 ? 17.189 1.952 42.347 1.00 34.06 245 LYS A N 1
ATOM 1936 C CA . LYS A 1 261 ? 16.240 3.037 42.112 1.00 33.35 245 LYS A CA 1
ATOM 1937 C C . LYS A 1 261 ? 15.267 2.633 41.013 1.00 35.08 245 LYS A C 1
ATOM 1938 O O . LYS A 1 261 ? 14.049 2.817 41.140 1.00 28.64 245 LYS A O 1
ATOM 1944 N N . TYR A 1 262 ? 15.811 2.082 39.931 1.00 29.28 246 TYR A N 1
ATOM 1945 C CA . TYR A 1 262 ? 14.984 1.679 38.803 1.00 28.69 246 TYR A CA 1
ATOM 1946 C C . TYR A 1 262 ? 14.091 0.503 39.176 1.00 27.79 246 TYR A C 1
ATOM 1947 O O . TYR A 1 262 ? 12.909 0.482 38.839 1.00 27.27 246 TYR A O 1
ATOM 1956 N N . LEU A 1 263 ? 14.649 -0.465 39.895 1.00 28.50 247 LEU A N 1
ATOM 1957 C CA . LEU A 1 263 ? 13.858 -1.591 40.369 1.00 31.92 247 LEU A CA 1
ATOM 1958 C C . LEU A 1 263 ? 12.750 -1.097 41.293 1.00 34.82 247 LEU A C 1
ATOM 1959 O O . LEU A 1 263 ? 11.627 -1.601 41.250 1.00 34.43 247 LEU A O 1
ATOM 1964 N N . ALA A 1 264 ? 13.067 -0.094 42.111 1.00 32.90 248 ALA A N 1
ATOM 1965 C CA . ALA A 1 264 ? 12.090 0.469 43.036 1.00 33.29 248 ALA A CA 1
ATOM 1966 C C . ALA A 1 264 ? 10.921 1.079 42.270 1.00 32.64 248 ALA A C 1
ATOM 1967 O O . ALA A 1 264 ? 9.755 0.811 42.574 1.00 33.02 248 ALA A O 1
ATOM 1969 N N . ALA A 1 265 ? 11.242 1.905 41.278 1.00 26.55 249 ALA A N 1
ATOM 1970 C CA . ALA A 1 265 ? 10.228 2.481 40.404 1.00 30.79 249 ALA A CA 1
ATOM 1971 C C . ALA A 1 265 ? 9.369 1.381 39.803 1.00 26.40 249 ALA A C 1
ATOM 1972 O O . ALA A 1 265 ? 8.142 1.479 39.762 1.00 26.60 249 ALA A O 1
ATOM 1974 N N . MET A 1 266 ? 10.032 0.325 39.345 1.00 28.02 250 MET A N 1
ATOM 1975 C CA . MET A 1 266 ? 9.365 -0.821 38.744 1.00 28.34 250 MET A CA 1
ATOM 1976 C C . MET A 1 266 ? 8.309 -1.462 39.647 1.00 30.29 250 MET A C 1
ATOM 1977 O O . MET A 1 266 ? 7.224 -1.818 39.188 1.00 28.60 250 MET A O 1
ATOM 1982 N N . ASP A 1 267 ? 8.626 -1.625 40.927 1.00 32.39 251 ASP A N 1
ATOM 1983 C CA . ASP A 1 267 ? 7.652 -2.172 41.872 1.00 35.35 251 ASP A CA 1
ATOM 1984 C C . ASP A 1 267 ? 6.383 -1.302 41.958 1.00 37.46 251 ASP A C 1
ATOM 1985 O O . ASP A 1 267 ? 5.269 -1.824 42.067 1.00 34.19 251 ASP A O 1
ATOM 1990 N N . GLU A 1 268 ? 6.547 0.021 41.906 1.00 29.78 252 GLU A N 1
ATOM 1991 C CA . GLU A 1 268 ? 5.386 0.913 41.937 1.00 31.16 252 GLU A CA 1
ATOM 1992 C C . GLU A 1 268 ? 4.593 0.838 40.633 1.00 33.73 252 GLU A C 1
ATOM 1993 O O . GLU A 1 268 ? 3.355 0.775 40.645 1.00 28.23 252 GLU A O 1
ATOM 1999 N N . PHE A 1 269 ? 5.309 0.852 39.510 1.00 33.47 253 PHE A N 1
ATOM 2000 C CA . PHE A 1 269 ? 4.676 0.698 38.211 1.00 28.30 253 PHE A CA 1
ATOM 2001 C C . PHE A 1 269 ? 3.851 -0.584 38.222 1.00 28.00 253 PHE A C 1
ATOM 2002 O O . PHE A 1 269 ? 2.728 -0.624 37.722 1.00 29.14 253 PHE A O 1
ATOM 2010 N N . GLU A 1 270 ? 4.416 -1.632 38.810 1.00 27.17 254 GLU A N 1
ATOM 2011 C CA . GLU A 1 270 ? 3.751 -2.930 38.863 1.00 33.74 254 GLU A CA 1
ATOM 2012 C C . GLU A 1 270 ? 2.443 -2.888 39.656 1.00 33.72 254 GLU A C 1
ATOM 2013 O O . GLU A 1 270 ? 1.434 -3.445 39.225 1.00 27.44 254 GLU A O 1
ATOM 2019 N N . LYS A 1 271 ? 2.457 -2.227 40.811 1.00 36.92 255 LYS A N 1
ATOM 2020 C CA . LYS A 1 271 ? 1.234 -2.067 41.596 1.00 35.56 255 LYS A CA 1
ATOM 2021 C C . LYS A 1 271 ? 0.218 -1.234 40.821 1.00 35.30 255 LYS A C 1
ATOM 2022 O O . LYS A 1 271 ? -0.978 -1.522 40.830 1.00 34.94 255 LYS A O 1
ATOM 2028 N N . LEU A 1 272 ? 0.702 -0.194 40.151 1.00 32.94 256 LEU A N 1
ATOM 2029 C CA . LEU A 1 272 ? -0.163 0.636 39.321 1.00 31.86 256 LEU A CA 1
ATOM 2030 C C . LEU A 1 272 ? -0.813 -0.217 38.225 1.00 31.73 256 LEU A C 1
ATOM 2031 O O . LEU A 1 272 ? -2.029 -0.152 38.002 1.00 29.75 256 LEU A O 1
ATOM 2036 N N . ALA A 1 273 ? 0.001 -1.025 37.550 1.00 29.36 257 ALA A N 1
ATOM 2037 C CA . ALA A 1 273 ? -0.497 -1.928 36.518 1.00 29.20 257 ALA A CA 1
ATOM 2038 C C . ALA A 1 273 ? -1.544 -2.898 37.073 1.00 34.68 257 ALA A C 1
ATOM 2039 O O . ALA A 1 273 ? -2.599 -3.101 36.462 1.00 32.66 257 ALA A O 1
ATOM 2041 N N . GLU A 1 274 ? -1.246 -3.492 38.227 1.00 30.42 258 GLU A N 1
ATOM 2042 C CA . GLU A 1 274 ? -2.157 -4.437 38.882 1.00 35.93 258 GLU A CA 1
ATOM 2043 C C . GLU A 1 274 ? -3.580 -3.899 39.062 1.00 37.88 258 GLU A C 1
ATOM 2044 O O . GLU A 1 274 ? -4.546 -4.638 38.893 1.00 35.55 258 GLU A O 1
ATOM 2050 N N . LYS A 1 275 ? -3.707 -2.621 39.416 1.00 39.50 259 LYS A N 1
ATOM 2051 C CA . LYS A 1 275 ? -5.024 -2.006 39.598 1.00 34.41 259 LYS A CA 1
ATOM 2052 C C . LYS A 1 275 ? -5.921 -2.168 38.364 1.00 38.72 259 LYS A C 1
ATOM 2053 O O . LYS A 1 275 ? -7.143 -2.253 38.484 1.00 38.72 259 LYS A O 1
ATOM 2059 N N . ARG A 1 276 ? -5.312 -2.208 37.182 1.00 36.62 260 ARG A N 1
ATOM 2060 C CA . ARG A 1 276 ? -6.050 -2.434 35.940 1.00 41.95 260 ARG A CA 1
ATOM 2061 C C . ARG A 1 276 ? -6.065 -3.910 35.560 1.00 37.08 260 ARG A C 1
ATOM 2062 O O . ARG A 1 276 ? -6.676 -4.287 34.564 1.00 37.08 260 ARG A O 1
ATOM 2070 N N . GLY A 1 277 ? -5.373 -4.736 36.337 1.00 33.96 261 GLY A N 1
ATOM 2071 C CA . GLY A 1 277 ? -5.194 -6.133 35.983 1.00 35.83 261 GLY A CA 1
ATOM 2072 C C . GLY A 1 277 ? -4.266 -6.308 34.793 1.00 37.15 261 GLY A C 1
ATOM 2073 O O . GLY A 1 277 ? -4.340 -7.306 34.074 1.00 41.05 261 GLY A O 1
ATOM 2074 N N . LYS A 1 278 ? -3.387 -5.332 34.583 1.00 35.99 262 LYS A N 1
ATOM 2075 C CA . LYS A 1 278 ? -2.391 -5.409 33.518 1.00 31.51 262 LYS A CA 1
ATOM 2076 C C . LYS A 1 278 ? -1.007 -5.746 34.070 1.00 29.72 262 LYS A C 1
ATOM 2077 O O . LYS A 1 278 ? -0.666 -5.375 35.199 1.00 29.82 262 LYS A O 1
ATOM 2083 N N . SER A 1 279 ? -0.214 -6.460 33.275 1.00 21.80 263 SER A N 1
ATOM 2084 C CA . SER A 1 279 ? 1.175 -6.718 33.622 1.00 23.70 263 SER A CA 1
ATOM 2085 C C . SER A 1 279 ? 1.968 -5.418 33.497 1.00 22.97 263 SER A C 1
ATOM 2086 O O . SER A 1 279 ? 1.534 -4.484 32.815 1.00 21.83 263 SER A O 1
ATOM 2089 N N . VAL A 1 280 ? 3.127 -5.343 34.141 1.00 20.06 264 VAL A N 1
ATOM 2090 C CA . VAL A 1 280 ? 3.915 -4.122 34.045 1.00 26.16 264 VAL A CA 1
ATOM 2091 C C . VAL A 1 280 ? 4.472 -3.966 32.631 1.00 24.53 264 VAL A C 1
ATOM 2092 O O . VAL A 1 280 ? 4.640 -2.851 32.138 1.00 20.74 264 VAL A O 1
ATOM 2096 N N . MET A 1 281 ? 4.737 -5.093 31.977 1.00 24.17 265 MET A N 1
ATOM 2097 C CA . MET A 1 281 ? 5.265 -5.075 30.617 1.00 23.10 265 MET A CA 1
ATOM 2098 C C . MET A 1 281 ? 4.280 -4.424 29.655 1.00 24.28 265 MET A C 1
ATOM 2099 O O . MET A 1 281 ? 4.657 -3.561 28.852 1.00 21.40 265 MET A O 1
ATOM 2104 N N . ALA A 1 282 ? 3.017 -4.838 29.742 1.00 22.02 266 ALA A N 1
ATOM 2105 C CA . ALA A 1 282 ? 1.962 -4.267 28.915 1.00 21.43 266 ALA A CA 1
ATOM 2106 C C . ALA A 1 282 ? 1.714 -2.792 29.254 1.00 22.92 266 ALA A C 1
ATOM 2107 O O . ALA A 1 282 ? 1.448 -1.976 28.368 1.00 18.61 266 ALA A O 1
ATOM 2109 N N . PHE A 1 283 ? 1.801 -2.455 30.536 1.00 17.92 267 PHE A N 1
ATOM 2110 C CA . PHE A 1 283 ? 1.614 -1.075 30.970 1.00 21.27 267 PHE A CA 1
ATOM 2111 C C . PHE A 1 283 ? 2.702 -0.169 30.392 1.00 19.74 267 PHE A C 1
ATOM 2112 O O . PHE A 1 283 ? 2.430 0.940 29.922 1.00 18.92 267 PHE A O 1
ATOM 2120 N N . ALA A 1 284 ? 3.939 -0.652 30.428 1.00 19.70 268 ALA A N 1
ATOM 2121 C CA . ALA A 1 284 ? 5.075 0.118 29.932 1.00 17.68 268 ALA A CA 1
ATOM 2122 C C . ALA A 1 284 ? 4.945 0.422 28.446 1.00 21.20 268 ALA A C 1
ATOM 2123 O O . ALA A 1 284 ? 5.319 1.505 27.989 1.00 20.43 268 ALA A O 1
ATOM 2125 N N . VAL A 1 285 ? 4.441 -0.548 27.689 1.00 20.39 269 VAL A N 1
ATOM 2126 C CA . VAL A 1 285 ? 4.285 -0.368 26.254 1.00 17.30 269 VAL A CA 1
ATOM 2127 C C . VAL A 1 285 ? 3.114 0.559 25.972 1.00 17.83 269 VAL A C 1
ATOM 2128 O O . VAL A 1 285 ? 3.219 1.462 25.136 1.00 15.51 269 VAL A O 1
ATOM 2132 N N . ARG A 1 286 ? 2.006 0.356 26.686 1.00 18.23 270 ARG A N 1
ATOM 2133 C CA . ARG A 1 286 ? 0.844 1.228 26.534 1.00 17.31 270 ARG A CA 1
ATOM 2134 C C . ARG A 1 286 ? 1.212 2.677 26.872 1.00 19.66 270 ARG A C 1
ATOM 2135 O O . ARG A 1 286 ? 0.775 3.596 26.184 1.00 20.54 270 ARG A O 1
ATOM 2143 N N . TRP A 1 287 ? 2.050 2.883 27.892 1.00 16.45 271 TRP A N 1
ATOM 2144 C CA . TRP A 1 287 ? 2.532 4.236 28.205 1.00 21.09 271 TRP A CA 1
ATOM 2145 C C . TRP A 1 287 ? 3.185 4.871 26.978 1.00 20.53 271 TRP A C 1
ATOM 2146 O O . TRP A 1 287 ? 2.918 6.029 26.646 1.00 16.48 271 TRP A O 1
ATOM 2157 N N . VAL A 1 288 ? 4.036 4.100 26.309 1.00 16.22 272 VAL A N 1
ATOM 2158 C CA . VAL A 1 288 ? 4.749 4.592 25.131 1.00 18.05 272 VAL A CA 1
ATOM 2159 C C . VAL A 1 288 ? 3.770 5.013 24.040 1.00 14.96 272 VAL A C 1
ATOM 2160 O O . VAL A 1 288 ? 3.913 6.087 23.449 1.00 14.32 272 VAL A O 1
ATOM 2164 N N . LEU A 1 289 ? 2.772 4.173 23.782 1.00 14.46 273 LEU A N 1
ATOM 2165 C CA . LEU A 1 289 ? 1.735 4.491 22.796 1.00 17.31 273 LEU A CA 1
ATOM 2166 C C . LEU A 1 289 ? 1.009 5.787 23.115 1.00 19.34 273 LEU A C 1
ATOM 2167 O O . LEU A 1 289 ? 0.602 6.520 22.217 1.00 18.89 273 LEU A O 1
ATOM 2172 N N . ASP A 1 290 ? 0.819 6.058 24.397 1.00 20.59 274 ASP A N 1
ATOM 2173 C CA . ASP A 1 290 ? -0.031 7.172 24.790 1.00 21.34 274 ASP A CA 1
ATOM 2174 C C . ASP A 1 290 ? 0.714 8.501 24.892 1.00 20.37 274 ASP A C 1
ATOM 2175 O O . ASP A 1 290 ? 0.149 9.495 25.345 1.00 20.64 274 ASP A O 1
ATOM 2180 N N . GLN A 1 291 ? 1.966 8.519 24.429 1.00 19.78 275 GLN A N 1
ATOM 2181 C CA . GLN A 1 291 ? 2.769 9.741 24.425 1.00 18.94 275 GLN A CA 1
ATOM 2182 C C . GLN A 1 291 ? 2.595 10.562 23.156 1.00 19.75 275 GLN A C 1
ATOM 2183 O O . GLN A 1 291 ? 3.060 11.696 23.091 1.00 25.65 275 GLN A O 1
ATOM 2189 N N . GLY A 1 292 ? 1.939 9.999 22.146 1.00 18.70 276 GLY A N 1
ATOM 2190 C CA . GLY A 1 292 ? 1.794 10.693 20.874 1.00 18.47 276 GLY A CA 1
ATOM 2191 C C . GLY A 1 292 ? 1.292 9.819 19.737 1.00 17.65 276 GLY A C 1
ATOM 2192 O O . GLY A 1 292 ? 0.674 8.782 19.974 1.00 17.49 276 GLY A O 1
ATOM 2193 N N . PRO A 1 293 ? 1.546 10.239 18.485 1.00 17.85 277 PRO A N 1
ATOM 2194 C CA . PRO A 1 293 ? 1.134 9.446 17.328 1.00 13.94 277 PRO A CA 1
ATOM 2195 C C . PRO A 1 293 ? 2.140 8.316 17.146 1.00 15.83 277 PRO A C 1
ATOM 2196 O O . PRO A 1 293 ? 2.917 8.313 16.193 1.00 15.85 277 PRO A O 1
ATOM 2200 N N . VAL A 1 294 ? 2.099 7.358 18.066 1.00 15.56 278 VAL A N 1
ATOM 2201 C CA . VAL A 1 294 ? 3.198 6.426 18.280 1.00 15.41 278 VAL A CA 1
ATOM 2202 C C . VAL A 1 294 ? 2.814 4.992 17.955 1.00 17.01 278 VAL A C 1
ATOM 2203 O O . VAL A 1 294 ? 1.707 4.534 18.274 1.00 14.10 278 VAL A O 1
ATOM 2207 N N . ILE A 1 295 ? 3.720 4.299 17.276 1.00 13.97 279 ILE A N 1
ATOM 2208 C CA . ILE A 1 295 ? 3.662 2.842 17.170 1.00 13.58 279 ILE A CA 1
ATOM 2209 C C . ILE A 1 295 ? 4.840 2.310 17.972 1.00 15.33 279 ILE A C 1
ATOM 2210 O O . ILE A 1 295 ? 5.961 2.760 17.776 1.00 16.92 279 ILE A O 1
ATOM 2215 N N . ALA A 1 296 ? 4.600 1.388 18.897 1.00 14.85 280 ALA A N 1
ATOM 2216 C CA . ALA A 1 296 ? 5.704 0.794 19.646 1.00 16.06 280 ALA A CA 1
ATOM 2217 C C . ALA A 1 296 ? 6.198 -0.481 18.964 1.00 16.16 280 ALA A C 1
ATOM 2218 O O . ALA A 1 296 ? 5.394 -1.340 18.607 1.00 17.78 280 ALA A O 1
ATOM 2220 N N . LEU A 1 297 ? 7.514 -0.584 18.778 1.00 14.09 281 LEU A N 1
ATOM 2221 C CA . LEU A 1 297 ? 8.136 -1.791 18.239 1.00 14.50 281 LEU A CA 1
ATOM 2222 C C . LEU A 1 297 ? 8.235 -2.810 19.360 1.00 16.23 281 LEU A C 1
ATOM 2223 O O . LEU A 1 297 ? 8.649 -2.479 20.466 1.00 17.35 281 LEU A O 1
ATOM 2228 N N . TRP A 1 298 ? 7.863 -4.049 19.067 1.00 16.49 282 TRP A N 1
ATOM 2229 C CA . TRP A 1 298 ? 7.836 -5.099 20.075 1.00 16.97 282 TRP A CA 1
ATOM 2230 C C . TRP A 1 298 ? 8.736 -6.240 19.617 1.00 15.56 282 TRP A C 1
ATOM 2231 O O . TRP A 1 298 ? 8.458 -6.872 18.600 1.00 14.80 282 TRP A O 1
ATOM 2242 N N . GLY A 1 299 ? 9.818 -6.498 20.347 1.00 18.77 283 GLY A N 1
ATOM 2243 C CA . GLY A 1 299 ? 10.761 -7.533 19.947 1.00 16.57 283 GLY A CA 1
ATOM 2244 C C . GLY A 1 299 ? 10.369 -8.912 20.446 1.00 20.22 283 GLY A C 1
ATOM 2245 O O . GLY A 1 299 ? 9.724 -9.033 21.492 1.00 19.66 283 GLY A O 1
ATOM 2246 N N . ALA A 1 300 ? 10.752 -9.949 19.702 1.00 16.83 284 ALA A N 1
ATOM 2247 C CA . ALA A 1 300 ? 10.476 -11.338 20.096 1.00 22.77 284 ALA A CA 1
ATOM 2248 C C . ALA A 1 300 ? 11.373 -12.318 19.342 1.00 23.51 284 ALA A C 1
ATOM 2249 O O . ALA A 1 300 ? 11.584 -12.161 18.142 1.00 18.32 284 ALA A O 1
ATOM 2251 N N . ARG A 1 301 ? 11.908 -13.319 20.045 1.00 21.61 285 ARG A N 1
ATOM 2252 C CA . ARG A 1 301 ? 12.741 -14.345 19.410 1.00 24.10 285 ARG A CA 1
ATOM 2253 C C . ARG A 1 301 ? 11.967 -15.642 19.194 1.00 23.85 285 ARG A C 1
ATOM 2254 O O . ARG A 1 301 ? 12.217 -16.381 18.246 1.00 22.16 285 ARG A O 1
ATOM 2262 N N . LYS A 1 302 ? 11.023 -15.916 20.082 1.00 24.77 286 LYS A N 1
ATOM 2263 C CA . LYS A 1 302 ? 10.174 -17.089 19.932 1.00 27.03 286 LYS A CA 1
ATOM 2264 C C . LYS A 1 302 ? 8.700 -16.689 20.047 1.00 26.12 286 LYS A C 1
ATOM 2265 O O . LYS A 1 302 ? 8.377 -15.632 20.590 1.00 21.72 286 LYS A O 1
ATOM 2271 N N . PRO A 1 303 ? 7.803 -17.524 19.506 1.00 22.92 287 PRO A N 1
ATOM 2272 C CA . PRO A 1 303 ? 6.389 -17.156 19.394 1.00 21.81 287 PRO A CA 1
ATOM 2273 C C . PRO A 1 303 ? 5.724 -16.826 20.725 1.00 23.98 287 PRO A C 1
ATOM 2274 O O . PRO A 1 303 ? 4.799 -16.022 20.740 1.00 23.24 287 PRO A O 1
ATOM 2278 N N . GLY A 1 304 ? 6.188 -17.423 21.819 1.00 26.38 288 GLY A N 1
ATOM 2279 C CA . GLY A 1 304 ? 5.610 -17.138 23.119 1.00 26.92 288 GLY A CA 1
ATOM 2280 C C . GLY A 1 304 ? 5.732 -15.666 23.469 1.00 29.12 288 GLY A C 1
ATOM 2281 O O . GLY A 1 304 ? 4.805 -15.058 23.993 1.00 28.10 288 GLY A O 1
ATOM 2282 N N . GLN A 1 305 ? 6.886 -15.089 23.153 1.00 28.82 289 GLN A N 1
ATOM 2283 C CA . GLN A 1 305 ? 7.190 -13.713 23.521 1.00 28.35 289 GLN A CA 1
ATOM 2284 C C . GLN A 1 305 ? 6.289 -12.688 22.844 1.00 27.05 289 GLN A C 1
ATOM 2285 O O . GLN A 1 305 ? 6.486 -11.484 23.009 1.00 29.23 289 GLN A O 1
ATOM 2291 N N . VAL A 1 306 ? 5.299 -13.159 22.090 1.00 24.04 290 VAL A N 1
ATOM 2292 C CA . VAL A 1 306 ? 4.369 -12.254 21.417 1.00 26.20 290 VAL A CA 1
ATOM 2293 C C . VAL A 1 306 ? 2.983 -12.228 22.065 1.00 25.70 290 VAL A C 1
ATOM 2294 O O . VAL A 1 306 ? 2.149 -11.384 21.740 1.00 25.69 290 VAL A O 1
ATOM 2298 N N . SER A 1 307 ? 2.735 -13.144 22.992 1.00 25.88 291 SER A N 1
ATOM 2299 C CA . SER A 1 307 ? 1.399 -13.275 23.567 1.00 28.51 291 SER A CA 1
ATOM 2300 C C . SER A 1 307 ? 0.958 -12.007 24.294 1.00 30.38 291 SER A C 1
ATOM 2301 O O . SER A 1 307 ? -0.206 -11.612 24.212 1.00 34.91 291 SER A O 1
ATOM 2304 N N . GLY A 1 308 ? 1.893 -11.370 24.993 1.00 25.60 292 GLY A N 1
ATOM 2305 C CA . GLY A 1 308 ? 1.596 -10.160 25.744 1.00 31.93 292 GLY A CA 1
ATOM 2306 C C . GLY A 1 308 ? 1.113 -8.978 24.915 1.00 29.60 292 GLY A C 1
ATOM 2307 O O . GLY A 1 308 ? 0.539 -8.032 25.459 1.00 28.78 292 GLY A O 1
ATOM 2308 N N . VAL A 1 309 ? 1.344 -9.022 23.604 1.00 27.93 293 VAL A N 1
ATOM 2309 C CA . VAL A 1 309 ? 0.943 -7.929 22.713 1.00 26.29 293 VAL A CA 1
ATOM 2310 C C . VAL A 1 309 ? -0.544 -7.643 22.882 1.00 27.68 293 VAL A C 1
ATOM 2311 O O . VAL A 1 309 ? -0.994 -6.487 22.869 1.00 20.00 293 VAL A O 1
ATOM 2315 N N . LYS A 1 310 ? -1.295 -8.719 23.060 1.00 23.79 294 LYS A N 1
ATOM 2316 C CA . LYS A 1 310 ? -2.735 -8.644 23.242 1.00 30.02 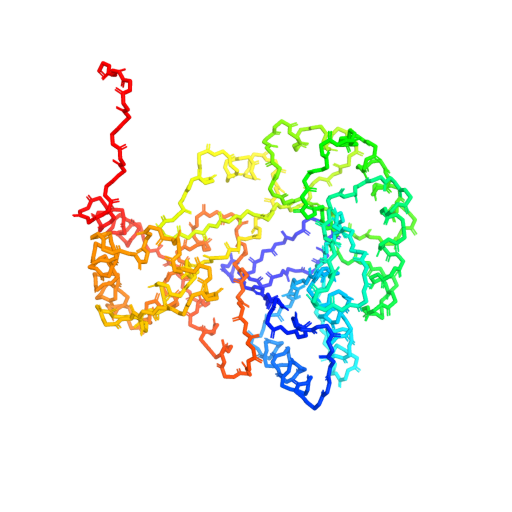294 LYS A CA 1
ATOM 2317 C C . LYS A 1 310 ? -3.128 -7.660 24.341 1.00 22.59 294 LYS A C 1
ATOM 2318 O O . LYS A 1 310 ? -4.109 -6.939 24.211 1.00 23.91 294 LYS A O 1
ATOM 2324 N N . ASP A 1 311 ? -2.345 -7.642 25.418 1.00 25.72 295 ASP A N 1
ATOM 2325 C CA . ASP A 1 311 ? -2.658 -6.862 26.614 1.00 26.13 295 ASP A CA 1
ATOM 2326 C C . ASP A 1 311 ? -2.501 -5.355 26.425 1.00 28.42 295 ASP A C 1
ATOM 2327 O O . ASP A 1 311 ? -3.036 -4.560 27.204 1.00 26.64 295 ASP A O 1
ATOM 2332 N N . VAL A 1 312 ? -1.753 -4.971 25.396 1.00 24.61 296 VAL A N 1
ATOM 2333 C CA . VAL A 1 312 ? -1.496 -3.568 25.097 1.00 24.16 296 VAL A CA 1
ATOM 2334 C C . VAL A 1 312 ? -2.693 -2.901 24.438 1.00 24.81 296 VAL A C 1
ATOM 2335 O O . VAL A 1 312 ? -2.924 -1.704 24.615 1.00 26.95 296 VAL A O 1
ATOM 2339 N N . PHE A 1 313 ? -3.455 -3.674 23.672 1.00 28.16 297 PHE A N 1
ATOM 2340 C CA . PHE A 1 313 ? -4.580 -3.116 22.925 1.00 30.23 297 PHE A CA 1
ATOM 2341 C C . PHE A 1 313 ? -5.843 -2.988 23.779 1.00 32.78 297 PHE A C 1
ATOM 2342 O O . PHE A 1 313 ? -5.982 -3.658 24.807 1.00 35.00 297 PHE A O 1
ATOM 2350 N N . GLY A 1 314 ? -6.757 -2.122 23.347 1.00 30.18 298 GLY A N 1
ATOM 2351 C CA . GLY A 1 314 ? -8.085 -2.048 23.932 1.00 33.72 298 GLY A CA 1
ATOM 2352 C C . GLY A 1 314 ? -8.240 -1.172 25.163 1.00 39.09 298 GLY A C 1
ATOM 2353 O O . GLY A 1 314 ? -9.278 -1.198 25.818 1.00 36.24 298 GLY A O 1
ATOM 2354 N N . TRP A 1 315 ? -7.211 -0.398 25.487 1.00 32.70 299 TRP A N 1
ATOM 2355 C CA . TRP A 1 315 ? -7.280 0.523 26.615 1.00 32.38 299 TRP A CA 1
ATOM 2356 C C . TRP A 1 315 ? -6.197 1.576 26.469 1.00 31.77 299 TRP A C 1
ATOM 2357 O O . TRP A 1 315 ? -5.330 1.467 25.602 1.00 29.42 299 TRP A O 1
ATOM 2368 N N . SER A 1 316 ? -6.241 2.585 27.328 1.00 29.00 300 SER A N 1
ATOM 2369 C CA . SER A 1 316 ? -5.252 3.654 27.301 1.00 28.85 300 SER A CA 1
ATOM 2370 C C . SER A 1 316 ? -5.133 4.253 28.702 1.00 34.91 300 SER A C 1
ATOM 2371 O O . SER A 1 316 ? -6.098 4.215 29.477 1.00 30.77 300 SER A O 1
ATOM 2374 N N . LEU A 1 317 ? -3.952 4.768 29.037 1.00 27.39 301 LEU A N 1
ATOM 2375 C CA . LEU A 1 317 ? -3.732 5.375 30.346 1.00 27.86 301 LEU A CA 1
ATOM 2376 C C . LEU A 1 317 ? -4.640 6.575 30.562 1.00 34.40 301 LEU A C 1
ATOM 2377 O O . LEU A 1 317 ? -4.795 7.417 29.672 1.00 31.02 301 LEU A O 1
ATOM 2382 N N . THR A 1 318 ? -5.225 6.653 31.755 1.00 32.26 302 THR A N 1
ATOM 2383 C CA . THR A 1 318 ? -5.947 7.844 32.194 1.00 30.53 302 THR A CA 1
ATOM 2384 C C . THR A 1 318 ? -4.944 8.917 32.578 1.00 34.51 302 THR A C 1
ATOM 2385 O O . THR A 1 318 ? -3.769 8.618 32.819 1.00 28.90 302 THR A O 1
ATOM 2389 N N . ASP A 1 319 ? -5.406 10.162 32.663 1.00 32.34 303 ASP A N 1
ATOM 2390 C CA . ASP A 1 319 ? -4.533 11.263 33.050 1.00 35.27 303 ASP A CA 1
ATOM 2391 C C . ASP A 1 319 ? -4.000 11.045 34.463 1.00 31.11 303 ASP A C 1
ATOM 2392 O O . ASP A 1 319 ? -2.917 11.519 34.814 1.00 30.86 303 ASP A O 1
ATOM 2397 N N . GLU A 1 320 ? -4.756 10.320 35.275 1.00 29.74 304 GLU A N 1
ATOM 2398 C CA . GLU A 1 320 ? -4.289 10.028 36.618 1.00 30.10 304 GLU A CA 1
ATOM 2399 C C . GLU A 1 320 ? -3.157 9.010 36.587 1.00 29.16 304 GLU A C 1
ATOM 2400 O O . GLU A 1 320 ? -2.193 9.134 37.335 1.00 29.77 304 GLU A O 1
ATOM 2406 N N . GLU A 1 321 ? -3.268 8.005 35.723 1.00 31.49 305 GLU A N 1
ATOM 2407 C CA . GLU A 1 321 ? -2.185 7.034 35.578 1.00 27.38 305 GLU A CA 1
ATOM 2408 C C . GLU A 1 321 ? -0.903 7.699 35.068 1.00 28.09 305 GLU A C 1
ATOM 2409 O O . GLU A 1 321 ? 0.206 7.382 35.521 1.00 27.18 305 GLU A O 1
ATOM 2415 N N . LYS A 1 322 ? -1.056 8.634 34.136 1.00 24.99 306 LYS A N 1
ATOM 2416 C CA . LYS A 1 322 ? 0.087 9.370 33.606 1.00 22.76 306 LYS A CA 1
ATOM 2417 C C . LYS A 1 322 ? 0.775 10.197 34.694 1.00 26.92 306 LYS A C 1
ATOM 2418 O O . LYS A 1 322 ? 2.003 10.234 34.781 1.00 26.39 306 LYS A O 1
ATOM 2424 N N . LYS A 1 323 ? -0.020 10.856 35.530 1.00 27.90 307 LYS A N 1
ATOM 2425 C CA . LYS A 1 323 ? 0.529 11.637 36.630 1.00 29.02 307 LYS A CA 1
ATOM 2426 C C . LYS A 1 323 ? 1.248 10.721 37.612 1.00 24.63 307 LYS A C 1
ATOM 2427 O O . LYS A 1 323 ? 2.374 10.997 38.032 1.00 24.30 307 LYS A O 1
ATOM 2433 N N . ALA A 1 324 ? 0.591 9.626 37.977 1.00 22.43 308 ALA A N 1
ATOM 2434 C CA . ALA A 1 324 ? 1.190 8.664 38.887 1.00 23.79 308 ALA A CA 1
ATOM 2435 C C . ALA A 1 324 ? 2.554 8.231 38.356 1.00 25.39 308 ALA A C 1
ATOM 2436 O O . ALA A 1 324 ? 3.527 8.160 39.111 1.00 23.65 308 ALA A O 1
ATOM 2438 N N . VAL A 1 325 ? 2.628 7.958 37.054 1.00 27.50 309 VAL A N 1
ATOM 2439 C CA . VAL A 1 325 ? 3.899 7.583 36.429 1.00 22.63 309 VAL A CA 1
ATOM 2440 C C . VAL A 1 325 ? 4.973 8.646 36.672 1.00 22.13 309 VAL A C 1
ATOM 2441 O O . VAL A 1 325 ? 6.086 8.329 37.097 1.00 25.66 309 VAL A O 1
ATOM 2445 N N . ASP A 1 326 ? 4.643 9.908 36.417 1.00 21.85 310 ASP A N 1
ATOM 2446 C CA . ASP A 1 326 ? 5.606 10.979 36.654 1.00 24.52 310 ASP A CA 1
ATOM 2447 C C . ASP A 1 326 ? 5.990 11.057 38.128 1.00 25.53 310 ASP A C 1
ATOM 2448 O O . ASP A 1 326 ? 7.150 11.306 38.467 1.00 27.66 310 ASP A O 1
ATOM 2453 N N . ASP A 1 327 ? 5.008 10.856 39.000 1.00 24.14 311 ASP A N 1
ATOM 2454 C CA . ASP A 1 327 ? 5.246 10.936 40.435 1.00 27.56 311 ASP A CA 1
ATOM 2455 C C . ASP A 1 327 ? 6.232 9.860 40.846 1.00 28.33 311 ASP A C 1
ATOM 2456 O O . ASP A 1 327 ? 7.150 10.100 41.637 1.00 27.84 311 ASP A O 1
ATOM 2461 N N . ILE A 1 328 ? 6.032 8.669 40.291 1.00 30.50 312 ILE A N 1
ATOM 2462 C CA . ILE A 1 328 ? 6.890 7.527 40.569 1.00 28.20 312 ILE A CA 1
ATOM 2463 C C . ILE A 1 328 ? 8.320 7.776 40.105 1.00 25.28 312 ILE A C 1
ATOM 2464 O O . ILE A 1 328 ? 9.268 7.471 40.818 1.00 26.50 312 ILE A O 1
ATOM 2469 N N . LEU A 1 329 ? 8.475 8.340 38.912 1.00 25.01 313 LEU A N 1
ATOM 2470 C CA . LEU A 1 329 ? 9.812 8.625 38.398 1.00 21.72 313 LEU A CA 1
ATOM 2471 C C . LEU A 1 329 ? 10.527 9.669 39.251 1.00 31.54 313 LEU A C 1
ATOM 2472 O O . LEU A 1 329 ? 11.696 9.503 39.591 1.00 31.05 313 LEU A O 1
ATOM 2477 N N . ALA A 1 330 ? 9.820 10.739 39.602 1.00 29.55 314 ALA A N 1
ATOM 2478 C CA . ALA A 1 330 ? 10.411 11.817 40.392 1.00 31.56 314 ALA A CA 1
ATOM 2479 C C . ALA A 1 330 ? 10.831 11.333 41.782 1.00 37.48 314 ALA A C 1
ATOM 2480 O O . ALA A 1 330 ? 11.829 11.792 42.344 1.00 41.70 314 ALA A O 1
ATOM 2482 N N . ARG A 1 331 ? 10.067 10.394 42.325 1.00 31.96 315 ARG A N 1
ATOM 2483 C CA . ARG A 1 331 ? 10.322 9.873 43.6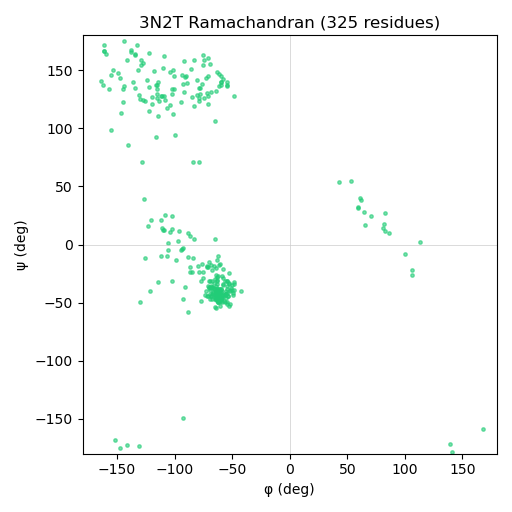59 1.00 36.63 315 ARG A CA 1
ATOM 2484 C C . ARG A 1 331 ? 11.519 8.915 43.731 1.00 40.86 315 ARG A C 1
ATOM 2485 O O . ARG A 1 331 ? 12.111 8.750 44.794 1.00 36.75 315 ARG A O 1
ATOM 2493 N N . HIS A 1 332 ? 11.880 8.288 42.613 1.00 35.32 316 HIS A N 1
ATOM 2494 C CA . HIS A 1 332 ? 12.931 7.269 42.638 1.00 31.87 316 HIS A CA 1
ATOM 2495 C C . HIS A 1 332 ? 14.126 7.551 41.729 1.00 32.11 316 HIS A C 1
ATOM 2496 O O . HIS A 1 332 ? 15.264 7.277 42.103 1.00 38.48 316 HIS A O 1
ATOM 2503 N N . VAL A 1 333 ? 13.872 8.074 40.534 1.00 32.56 317 VAL A N 1
ATOM 2504 C CA . VAL A 1 333 ? 14.954 8.383 39.594 1.00 34.35 317 VAL A CA 1
ATOM 2505 C C . VAL A 1 333 ? 14.865 9.813 39.078 1.00 38.60 317 VAL A C 1
ATOM 2506 O O . VAL A 1 333 ? 14.532 10.042 37.914 1.00 37.90 317 VAL A O 1
ATOM 2510 N N . PRO A 1 334 ? 15.162 10.782 39.955 1.00 36.97 318 PRO A N 1
ATOM 2511 C CA . PRO A 1 334 ? 15.115 12.206 39.615 1.00 42.85 318 PRO A CA 1
ATOM 2512 C C . PRO A 1 334 ? 16.285 12.581 38.714 1.00 49.92 318 PRO A C 1
ATOM 2513 O O . PRO A 1 334 ? 17.392 12.061 38.887 1.00 41.30 318 PRO A O 1
ATOM 2517 N N . ASN A 1 335 ? 16.032 13.477 37.767 1.00 46.79 319 ASN A N 1
ATOM 2518 C CA . ASN A 1 335 ? 17.049 13.901 36.818 1.00 53.42 319 ASN A CA 1
ATOM 2519 C C . ASN A 1 335 ? 18.246 14.529 37.520 1.00 49.93 319 ASN A C 1
ATOM 2520 O O . ASN A 1 335 ? 18.087 15.314 38.456 1.00 50.01 319 ASN A O 1
ATOM 2525 N N . PRO A 1 336 ? 19.455 14.172 37.070 1.00 46.41 320 PRO A N 1
ATOM 2526 C CA . PRO A 1 336 ? 20.685 14.717 37.650 1.00 43.48 320 PRO A CA 1
ATOM 2527 C C . PRO A 1 336 ? 20.728 16.245 37.559 1.00 41.18 320 PRO A C 1
ATOM 2528 O O . PRO A 1 336 ? 20.270 16.827 36.569 1.00 35.20 320 PRO A O 1
ATOM 2532 N N . ILE A 1 337 ? 21.265 16.882 38.596 1.00 39.42 321 ILE A N 1
ATOM 2533 C CA . ILE A 1 337 ? 21.447 18.329 38.590 1.00 31.12 321 ILE A CA 1
ATOM 2534 C C . ILE A 1 337 ? 22.661 18.724 37.757 1.00 31.29 321 ILE A C 1
ATOM 2535 O O . ILE A 1 337 ? 23.758 18.183 37.927 1.00 33.40 321 ILE A O 1
ATOM 2540 N N . ASP A 1 338 ? 22.445 19.666 36.847 1.00 32.93 322 ASP A N 1
ATOM 2541 C CA . ASP A 1 338 ? 23.496 20.175 35.971 1.00 35.69 322 ASP A CA 1
ATOM 2542 C C . ASP A 1 338 ? 24.651 20.788 36.771 1.00 30.23 322 ASP A C 1
ATOM 2543 O O . ASP A 1 338 ? 24.428 21.476 37.773 1.00 27.52 322 ASP A O 1
ATOM 2548 N N . PRO A 1 339 ? 25.895 20.540 36.332 1.00 29.40 323 PRO A N 1
ATOM 2549 C CA . PRO A 1 339 ? 27.060 21.121 37.012 1.00 30.51 323 PRO A CA 1
ATOM 2550 C C . PRO A 1 339 ? 27.083 22.650 36.948 1.00 24.80 323 PRO A C 1
ATOM 2551 O O . PRO A 1 339 ? 27.464 23.277 37.933 1.00 25.57 323 PRO A O 1
ATOM 2555 N N . THR A 1 340 ? 26.680 23.234 35.819 1.00 27.52 324 THR A N 1
ATOM 2556 C CA . THR A 1 340 ? 26.661 24.698 35.666 1.00 25.11 324 THR A CA 1
ATOM 2557 C C . THR A 1 340 ? 25.550 25.334 36.506 1.00 27.54 324 THR A C 1
ATOM 2558 O O . THR A 1 340 ? 24.467 24.754 36.655 1.00 28.37 324 THR A O 1
ATOM 2562 N N . PHE A 1 341 ? 25.802 26.527 37.042 1.00 28.92 325 PHE A N 1
ATOM 2563 C CA . PHE A 1 341 ? 24.816 27.191 37.903 1.00 30.48 325 PHE A CA 1
ATOM 2564 C C . PHE A 1 341 ? 23.533 27.503 37.139 1.00 29.58 325 PHE A C 1
ATOM 2565 O O . PHE A 1 341 ? 23.573 27.766 35.937 1.00 29.58 325 PHE A O 1
ATOM 2573 N N . MET A 1 342 ? 22.397 27.480 37.832 1.00 33.01 326 MET A N 1
ATOM 2574 C CA . MET A 1 342 ? 21.143 27.906 37.210 1.00 38.75 326 MET A CA 1
ATOM 2575 C C . MET A 1 342 ? 20.146 28.592 38.140 1.00 39.86 326 MET A C 1
ATOM 2576 O O . MET A 1 342 ? 19.584 27.974 39.046 1.00 35.67 326 MET A O 1
ATOM 2581 N N . ALA A 1 343 ? 19.936 29.879 37.882 1.00 39.92 327 ALA A N 1
ATOM 2582 C CA . ALA A 1 343 ? 19.070 30.723 38.700 1.00 44.71 327 ALA A CA 1
ATOM 2583 C C . ALA A 1 343 ? 17.898 29.950 39.305 1.00 50.62 327 ALA A C 1
ATOM 2584 O O . ALA A 1 343 ? 16.967 29.564 38.598 1.00 52.22 327 ALA A O 1
#

B-factor: mean 25.27, std 10.96, range [7.53, 87.49]

Foldseek 3Di:
DCLQWDDFPQDDDTFGLAEAEQLLQLQFLDDDPLNVQSLQQVVLLQVLVGQEYEYECNRSNLRSLLSQLVSPVVDPHNHAYAYEFQWDWDDDGPPPIDIDGHLALVRLVVVLVSSCVSNVHQAHAEYEYEEDDPVDQLLRNLQSVQVCVVVVRYRAYAYEPDFLVSVVNSVVRHQHREYEYEDWLQDHVCLVGVQVSCVVRVHAYAYECLCVVVLQQLPDDPPDDDDPPDPCNPPPCCDPPNVVLSNQLNVQCQVLCVVVPHGSNLVGQLLQSQSHSHRYHQYDSGNVSSPSVSRNPDDHDDPVSVVSSVVSCCVRPNDDDDPDDDD

Solvent-accessible surface area: 16116 Å² total; per-residue (Å²): 219,67,52,43,55,34,161,1,68,57,11,133,70,44,0,7,23,0,0,0,0,0,102,40,1,12,29,184,32,165,49,39,120,84,25,66,42,4,6,118,0,0,36,26,0,25,105,52,49,2,28,0,0,0,0,0,4,27,35,4,35,0,16,0,0,84,5,0,1,75,0,29,67,102,51,132,50,183,20,25,8,0,0,2,2,0,22,39,54,80,35,126,29,68,188,62,26,135,68,91,105,6,2,112,28,50,22,0,108,112,5,0,80,12,0,16,154,31,5,147,56,164,32,2,19,0,0,0,1,22,86,9,10,133,186,10,82,18,60,78,1,0,151,20,0,38,110,11,66,124,77,39,62,3,106,5,4,0,0,2,41,7,47,44,110,44,0,53,55,0,86,152,40,2,94,16,6,0,2,6,4,55,0,3,1,21,43,64,101,15,52,166,49,14,12,65,16,0,101,150,47,117,2,7,0,0,0,61,31,4,41,0,87,15,0,0,30,28,166,32,80,187,99,34,117,38,87,201,147,31,144,62,33,128,22,84,36,12,68,179,93,45,12,82,93,28,19,31,0,6,81,46,0,66,117,14,0,115,165,91,68,46,56,6,49,0,0,0,3,1,3,0,1,28,42,22,31,0,0,0,7,12,29,5,117,97,33,50,77,1,73,13,0,133,56,0,37,67,27,54,12,66,118,140,16,69,144,26,0,64,66,9,18,68,138,46,25,86,136,130,167,80,136,92,186,155,139

InterPro domains:
  IPR018170 Aldo/keto reductase, conserved site [PS00062] (145-162)
  IPR023210 NADP-dependent oxidoreductase domain [PF00248] (18-313)
  IPR036812 NAD(P)-dependent oxidoreductase domain superfamily [G3DSA:3.20.20.100] (1-332)
  IPR036812 NAD(P)-dependent oxidoreductase domain superfamily [SSF51430] (5-324)
  IPR050523 Aldo/Keto Reductase Detoxification and Biosynthesis [PTHR43364] (12-319)

Nearest PDB structures (foldseek):
  3n2t-assembly1_A  TM=1.003E+00  e=2.005E-66  Gluconobacter oxydans
  1pz1-assembly2_B  TM=9.041E-01  e=1.176E-36  Bacillus subtilis
  1pz0-assembly1_A  TM=9.314E-01  e=2.484E-27  Bacillus subtilis
  3v0t-assembly1_A  TM=8.921E-01  e=3.671E-23  Rauvolfia serpentina
  3uyi-assembly1_A-2  TM=8.667E-01  e=4.749E-22  Rauvolfia serpentina

Radius of gyration: 19.87 Å; Cα contacts (8 Å, |Δi|>4): 602; chains: 1; bounding box: 48×56×53 Å

Sequence (327 aa):
MASDTIRIPGIDTPLSRVALGTWAIGGWMWGGPDDDNGVRTIHAALDEGINLIDTAPVYGFGHSEEIVGRALAEKPNKAHVATKLGLHWVGEDEKNMKVFRDSRPARIRKEVEDSLRRLRVETIDLEQIHWPDDKTPIDESARELQKLHQDGKIRALGVSNFSPEQMDIFREVAPLATIQPPLNLFERTIEKDILPYAEKHNAVVLAYGALCRGLLTGKMNRDTTFPKDDLRSNDPKFQKPNFEKYLAAMDEFEKLAEKRGKSVMAFAVRWVLDQGPVIALWGARKPGQVSGVKDVFGWSLTDEEKKAVDDILARHVPNPIDPTFMA

Organism: Gluconobacter oxydans (strain 621H) (NCBI:txid290633)